Protein AF-A0A3B0XPI4-F1 (afdb_monomer_lite)

Organism: NCBI:txid652676

Radius of gyration: 18.06 Å; chains: 1; bounding box: 47×41×48 Å

Structure (mmCIF, N/CA/C/O backbone):
data_AF-A0A3B0XPI4-F1
#
_entry.id   AF-A0A3B0XPI4-F1
#
loop_
_atom_site.group_PDB
_atom_site.id
_atom_site.type_symbol
_atom_site.label_atom_id
_atom_site.label_alt_id
_atom_site.label_comp_id
_atom_site.label_asym_id
_atom_site.label_entity_id
_atom_site.label_seq_id
_atom_site.pdbx_PDB_ins_code
_atom_site.Cartn_x
_atom_site.Cartn_y
_atom_site.Cartn_z
_atom_site.occupancy
_atom_site.B_iso_or_equiv
_atom_site.auth_seq_id
_atom_site.auth_comp_id
_atom_site.auth_asym_id
_atom_site.auth_atom_id
_atom_site.pdbx_PDB_model_num
ATOM 1 N N . MET A 1 1 ? -21.782 -1.999 8.194 1.00 86.81 1 MET A N 1
ATOM 2 C CA . MET A 1 1 ? -20.812 -2.638 7.278 1.00 86.81 1 MET A CA 1
ATOM 3 C C . MET A 1 1 ? -19.469 -1.981 7.516 1.00 86.81 1 MET A C 1
ATOM 5 O O . MET A 1 1 ? -19.409 -0.758 7.487 1.00 86.81 1 MET A O 1
ATOM 9 N N . LYS A 1 2 ? -18.431 -2.761 7.818 1.00 95.88 2 LYS A N 1
ATOM 10 C CA . LYS A 1 2 ? -17.104 -2.234 8.158 1.00 95.88 2 LYS A CA 1
ATOM 11 C C . LYS A 1 2 ? -16.174 -2.251 6.952 1.00 95.88 2 LYS A C 1
ATOM 13 O O . LYS A 1 2 ? -16.349 -3.039 6.025 1.00 95.88 2 LYS A O 1
ATOM 18 N N . ASN A 1 3 ? -15.169 -1.389 6.976 1.00 98.19 3 ASN A N 1
ATOM 19 C CA . ASN A 1 3 ? -14.225 -1.179 5.894 1.00 98.19 3 ASN A CA 1
ATOM 20 C C . ASN A 1 3 ? -12.798 -1.368 6.411 1.00 98.19 3 ASN A C 1
ATOM 22 O O . ASN A 1 3 ? -12.329 -0.613 7.260 1.00 98.19 3 ASN A O 1
ATOM 26 N N . PHE A 1 4 ? -12.092 -2.347 5.855 1.00 98.31 4 PHE A N 1
ATOM 27 C CA . PHE A 1 4 ? -10.651 -2.487 6.003 1.00 98.31 4 PHE A CA 1
ATOM 28 C C . PHE A 1 4 ? -9.980 -1.969 4.730 1.00 98.31 4 PHE A C 1
ATOM 30 O O . PHE A 1 4 ? -10.112 -2.560 3.658 1.00 98.31 4 PHE A O 1
ATOM 37 N N . VAL A 1 5 ? -9.266 -0.849 4.836 1.00 98.62 5 VAL A N 1
ATOM 38 C CA . VAL A 1 5 ? -8.629 -0.199 3.686 1.00 98.62 5 VAL A CA 1
ATOM 39 C C . VAL A 1 5 ? -7.137 -0.510 3.652 1.00 98.62 5 VAL A C 1
ATOM 41 O O . VAL A 1 5 ? -6.440 -0.339 4.645 1.00 98.62 5 VAL A O 1
ATOM 44 N N . ILE A 1 6 ? -6.628 -0.938 2.499 1.00 98.56 6 ILE A N 1
ATOM 45 C CA . ILE A 1 6 ? -5.206 -1.195 2.269 1.00 98.56 6 ILE A CA 1
ATOM 46 C C . ILE A 1 6 ? -4.715 -0.237 1.186 1.00 98.56 6 ILE A C 1
ATOM 48 O O . ILE A 1 6 ? -5.100 -0.362 0.023 1.00 98.56 6 ILE A O 1
ATOM 52 N N . LEU A 1 7 ? -3.866 0.716 1.567 1.00 98.50 7 LEU A N 1
ATOM 53 C CA . LEU A 1 7 ? -3.136 1.571 0.639 1.00 98.50 7 LEU A CA 1
ATOM 54 C C . LEU A 1 7 ? -1.922 0.813 0.102 1.00 98.50 7 LEU A C 1
ATOM 56 O O . LEU A 1 7 ? -1.090 0.322 0.864 1.00 98.50 7 LEU A O 1
ATOM 60 N N . ILE A 1 8 ? -1.815 0.729 -1.218 1.00 97.38 8 ILE A N 1
ATOM 61 C CA . ILE A 1 8 ? -0.770 -0.030 -1.897 1.00 97.38 8 ILE A CA 1
ATOM 62 C C . ILE A 1 8 ? 0.067 0.951 -2.709 1.00 97.38 8 ILE A C 1
ATOM 64 O O . ILE A 1 8 ? -0.411 1.533 -3.689 1.00 97.38 8 ILE A O 1
ATOM 68 N N . GLY A 1 9 ? 1.315 1.135 -2.279 1.00 94.38 9 GLY A N 1
ATOM 69 C CA . GLY A 1 9 ? 2.323 1.875 -3.026 1.00 94.38 9 GLY A CA 1
ATOM 70 C C . GLY A 1 9 ? 2.764 1.117 -4.276 1.00 94.38 9 GLY A C 1
ATOM 71 O O . GLY A 1 9 ? 2.273 0.031 -4.596 1.00 94.38 9 GLY A O 1
ATOM 72 N N . GLY A 1 10 ? 3.697 1.695 -5.017 1.00 87.44 10 GLY A N 1
ATOM 73 C CA . GLY A 1 10 ? 4.196 1.119 -6.252 1.00 87.44 10 GLY A CA 1
ATOM 74 C C . GLY A 1 10 ? 5.626 0.619 -6.198 1.00 87.44 10 GLY A C 1
ATOM 75 O O . GLY A 1 10 ? 6.377 0.952 -5.282 1.00 87.44 10 GLY A O 1
ATOM 76 N N . PRO A 1 11 ? 6.014 -0.172 -7.209 1.00 82.38 11 PRO A N 1
ATOM 77 C CA . PRO A 1 11 ? 7.387 -0.616 -7.355 1.00 82.38 11 PRO A CA 1
ATOM 78 C C . PRO A 1 11 ? 8.321 0.558 -7.660 1.00 82.38 11 PRO A C 1
ATOM 80 O O . PRO A 1 11 ? 7.911 1.570 -8.237 1.00 82.38 11 PRO A O 1
ATOM 83 N N . GLY A 1 12 ? 9.600 0.379 -7.334 1.00 70.50 12 GLY A N 1
ATOM 84 C CA . GLY A 1 12 ? 10.662 1.228 -7.851 1.00 70.50 12 GLY A CA 1
ATOM 85 C C . GLY A 1 12 ? 10.824 1.121 -9.365 1.00 70.50 12 GLY A C 1
ATOM 86 O O . GLY A 1 12 ? 10.322 0.205 -10.029 1.00 70.50 12 GLY A O 1
ATOM 87 N N . LEU A 1 13 ? 11.549 2.087 -9.925 1.00 65.56 13 LEU A N 1
ATOM 88 C CA . LEU A 1 13 ? 12.060 1.973 -11.289 1.00 65.56 13 LEU A CA 1
ATOM 89 C C . LEU A 1 13 ? 13.075 0.831 -11.344 1.00 65.56 13 LEU A C 1
ATOM 91 O O . LEU A 1 13 ? 13.813 0.642 -10.383 1.00 65.56 13 LEU A O 1
ATOM 95 N N . PHE A 1 14 ? 13.148 0.117 -12.469 1.00 63.47 14 PHE A N 1
ATOM 96 C CA . PHE A 1 14 ? 14.181 -0.896 -12.694 1.00 63.47 14 PHE A CA 1
ATOM 97 C C . PHE A 1 14 ? 15.553 -0.209 -12.797 1.00 63.47 14 PHE A C 1
ATOM 99 O O . PHE A 1 14 ? 16.027 0.129 -13.878 1.00 63.47 14 PHE A O 1
ATOM 106 N N . LYS A 1 15 ? 16.169 0.073 -11.651 1.00 60.91 15 LYS A N 1
ATOM 107 C CA . LYS A 1 15 ? 17.543 0.553 -11.530 1.00 60.91 15 LYS A CA 1
ATOM 108 C C . LYS A 1 15 ? 18.344 -0.492 -10.763 1.00 60.91 15 LYS A C 1
ATOM 110 O O . LYS A 1 15 ? 17.818 -1.187 -9.909 1.00 60.91 15 LYS A O 1
ATOM 115 N N . GLY A 1 16 ? 19.627 -0.622 -11.085 1.00 55.09 16 GLY A N 1
ATOM 116 C CA . GLY A 1 16 ? 20.503 -1.633 -10.485 1.00 55.09 16 GLY A CA 1
ATOM 117 C C . GLY A 1 16 ? 20.955 -1.343 -9.049 1.00 55.09 16 GLY A C 1
ATOM 118 O O . GLY A 1 16 ? 21.845 -2.045 -8.583 1.00 55.09 16 GLY A O 1
ATOM 119 N N . CYS A 1 17 ? 20.401 -0.322 -8.383 1.00 62.38 17 CYS A N 1
ATOM 120 C CA . CYS A 1 17 ? 20.826 0.104 -7.048 1.00 62.38 17 CYS A CA 1
ATOM 121 C C . CYS A 1 17 ? 20.367 -0.891 -5.964 1.00 62.38 17 CYS A C 1
ATOM 123 O O . CYS A 1 17 ? 21.159 -1.220 -5.086 1.00 62.38 17 CYS A O 1
ATOM 125 N N . ASP A 1 18 ? 19.148 -1.441 -6.069 1.00 58.16 18 ASP A N 1
ATOM 126 C CA . ASP A 1 18 ? 18.675 -2.559 -5.245 1.00 58.16 18 ASP A CA 1
ATOM 127 C C . ASP A 1 18 ? 18.008 -3.622 -6.129 1.00 58.16 18 ASP A C 1
ATOM 129 O O . ASP A 1 18 ? 16.806 -3.602 -6.396 1.00 58.16 18 ASP A O 1
ATOM 133 N N . LYS A 1 19 ? 18.793 -4.598 -6.603 1.00 63.28 19 LYS A N 1
ATOM 134 C CA . LYS A 1 19 ? 18.289 -5.618 -7.536 1.00 63.28 19 LYS A CA 1
ATOM 135 C C . LYS A 1 19 ? 17.107 -6.421 -6.973 1.00 63.28 19 LYS A C 1
ATOM 137 O O . LYS A 1 19 ? 16.246 -6.828 -7.746 1.00 63.28 19 LYS A O 1
ATOM 142 N N . ALA A 1 20 ? 17.035 -6.656 -5.663 1.00 60.94 20 ALA A N 1
ATOM 143 C CA . ALA A 1 20 ? 15.971 -7.473 -5.080 1.00 60.94 20 ALA A CA 1
ATOM 144 C C . ALA A 1 20 ? 14.642 -6.702 -4.986 1.00 60.94 20 ALA A C 1
ATOM 146 O O . ALA A 1 20 ? 13.578 -7.257 -5.288 1.00 60.94 20 ALA A O 1
ATOM 147 N N . HIS A 1 21 ? 14.695 -5.419 -4.618 1.00 59.34 21 HIS A N 1
ATOM 148 C CA . HIS A 1 21 ? 13.498 -4.588 -4.476 1.00 59.34 21 HIS A CA 1
ATOM 149 C C . HIS A 1 21 ? 13.060 -3.934 -5.795 1.00 59.34 21 HIS A C 1
ATOM 151 O O . HIS A 1 21 ? 11.859 -3.855 -6.065 1.00 59.34 21 HIS A O 1
ATOM 157 N N . ASP A 1 22 ? 14.005 -3.546 -6.652 1.00 61.50 22 ASP A N 1
ATOM 158 C CA . ASP A 1 22 ? 13.735 -2.767 -7.864 1.00 61.50 22 ASP A CA 1
ATOM 159 C C . ASP A 1 22 ? 13.392 -3.626 -9.078 1.00 61.50 22 ASP A C 1
ATOM 161 O O . ASP A 1 22 ? 12.710 -3.170 -9.999 1.00 61.50 22 ASP A O 1
ATOM 165 N N . GLN A 1 23 ? 13.815 -4.891 -9.118 1.00 66.31 23 GLN A N 1
ATOM 166 C CA . GLN A 1 23 ? 13.579 -5.749 -10.286 1.00 66.31 23 GLN A CA 1
ATOM 167 C C . GLN A 1 23 ? 12.216 -6.445 -10.280 1.00 66.31 23 GLN A C 1
ATOM 169 O O . GLN A 1 23 ? 11.820 -7.024 -11.289 1.00 66.31 23 GLN A O 1
ATOM 174 N N . SER A 1 24 ? 11.447 -6.321 -9.199 1.00 73.62 24 SER A N 1
ATOM 175 C CA . SER A 1 24 ? 10.131 -6.943 -9.064 1.00 73.62 24 SER A CA 1
ATOM 176 C C . SER A 1 24 ? 9.033 -5.889 -8.976 1.00 73.62 24 SER A C 1
ATOM 178 O O . SER A 1 24 ? 8.986 -5.082 -8.052 1.00 73.62 24 SER A O 1
ATOM 180 N N . TRP A 1 25 ? 8.083 -5.935 -9.912 1.00 81.06 25 TRP A N 1
ATOM 181 C CA . TRP A 1 25 ? 6.886 -5.091 -9.847 1.00 81.06 25 TRP A CA 1
ATOM 182 C C . TRP A 1 25 ? 5.886 -5.571 -8.778 1.00 81.06 25 TRP A C 1
ATOM 184 O O . TRP A 1 25 ? 4.922 -4.875 -8.467 1.00 81.06 25 TRP A O 1
ATOM 194 N N . THR A 1 26 ? 6.092 -6.774 -8.226 1.00 81.06 26 THR A N 1
ATOM 195 C CA . THR A 1 26 ? 5.100 -7.470 -7.400 1.00 81.06 26 THR A CA 1
ATOM 196 C C . THR A 1 26 ? 5.264 -7.306 -5.892 1.00 81.06 26 THR A C 1
ATOM 198 O O . THR A 1 26 ? 4.387 -7.750 -5.152 1.00 81.06 26 THR A O 1
ATOM 201 N N . ASN A 1 27 ? 6.355 -6.698 -5.420 1.00 76.38 27 ASN A N 1
ATOM 202 C CA . ASN A 1 27 ? 6.770 -6.759 -4.010 1.00 76.38 27 ASN A CA 1
ATOM 203 C C . ASN A 1 27 ? 5.701 -6.276 -3.017 1.00 76.38 27 ASN A C 1
ATOM 205 O O . ASN A 1 27 ? 5.584 -6.843 -1.937 1.00 76.38 27 ASN A O 1
ATOM 209 N N . TYR A 1 28 ? 4.868 -5.313 -3.412 1.00 83.94 28 TYR A N 1
ATOM 210 C CA . TYR A 1 28 ? 3.831 -4.737 -2.544 1.00 83.94 28 TYR A CA 1
ATOM 211 C C . TYR A 1 28 ? 2.434 -5.307 -2.771 1.00 83.94 28 TYR A C 1
ATOM 213 O O . TYR A 1 28 ? 1.540 -5.096 -1.960 1.00 83.94 28 TYR A O 1
ATOM 221 N N . ILE A 1 29 ? 2.232 -6.071 -3.849 1.00 88.50 29 ILE A N 1
ATOM 222 C CA . ILE A 1 29 ? 0.929 -6.672 -4.153 1.00 88.50 29 ILE A CA 1
ATOM 223 C C . ILE A 1 29 ? 0.884 -8.170 -3.868 1.00 88.50 29 ILE A C 1
ATOM 225 O O . ILE A 1 29 ? -0.146 -8.675 -3.435 1.00 88.50 29 ILE A O 1
ATOM 229 N N . VAL A 1 30 ? 1.980 -8.902 -4.078 1.00 88.62 30 VAL A N 1
ATOM 230 C CA . VAL A 1 30 ? 2.017 -10.353 -3.846 1.00 88.62 30 VAL A CA 1
ATOM 231 C C . VAL A 1 30 ? 1.791 -10.726 -2.381 1.00 88.62 30 VAL A C 1
ATOM 233 O O . VAL A 1 30 ? 0.981 -11.628 -2.162 1.00 88.62 30 VAL A O 1
ATOM 236 N N . PRO A 1 31 ? 2.393 -10.053 -1.377 1.00 89.56 31 PRO A N 1
ATOM 237 C CA . PRO A 1 31 ? 2.056 -10.314 0.020 1.00 89.56 31 PRO A CA 1
ATOM 238 C C . PRO A 1 31 ? 0.555 -10.205 0.284 1.00 89.56 31 PRO A C 1
ATOM 240 O O . PRO A 1 31 ? -0.052 -11.110 0.851 1.00 89.56 31 PRO A O 1
ATOM 243 N N . LEU A 1 32 ? -0.060 -9.132 -0.219 1.00 93.19 32 LEU A N 1
ATOM 244 C CA . LEU A 1 32 ? -1.482 -8.862 -0.058 1.00 93.19 32 LEU A CA 1
ATOM 245 C C . LEU A 1 32 ? -2.333 -9.899 -0.795 1.00 93.19 32 LEU A C 1
ATOM 247 O O . LEU A 1 32 ? -3.279 -10.431 -0.227 1.00 93.19 32 LEU A O 1
ATOM 251 N N . GLN A 1 33 ? -1.970 -10.263 -2.022 1.00 92.06 33 GLN A N 1
ATOM 252 C CA . GLN A 1 33 ? -2.636 -11.328 -2.765 1.00 92.06 33 GLN A CA 1
ATOM 253 C C . GLN A 1 33 ? -2.583 -12.666 -2.016 1.00 92.06 33 GLN A C 1
ATOM 255 O O . GLN A 1 33 ? -3.577 -13.391 -1.979 1.00 92.06 33 GLN A O 1
ATOM 260 N N . LEU A 1 34 ? -1.422 -13.032 -1.472 1.00 90.81 34 LEU A N 1
ATOM 261 C CA . LEU A 1 34 ? -1.247 -14.275 -0.725 1.00 90.81 34 LEU A CA 1
ATOM 262 C C . LEU A 1 34 ? -2.043 -14.247 0.581 1.00 90.81 34 LEU A C 1
ATOM 264 O O . LEU A 1 34 ? -2.669 -15.249 0.922 1.00 90.81 34 LEU A O 1
ATOM 268 N N . ALA A 1 35 ? -2.069 -13.102 1.265 1.00 91.44 35 ALA A N 1
ATOM 269 C CA . ALA A 1 35 ? -2.885 -12.904 2.452 1.00 91.44 35 ALA A CA 1
ATOM 270 C C . ALA A 1 35 ? -4.382 -13.035 2.141 1.00 91.44 35 ALA A C 1
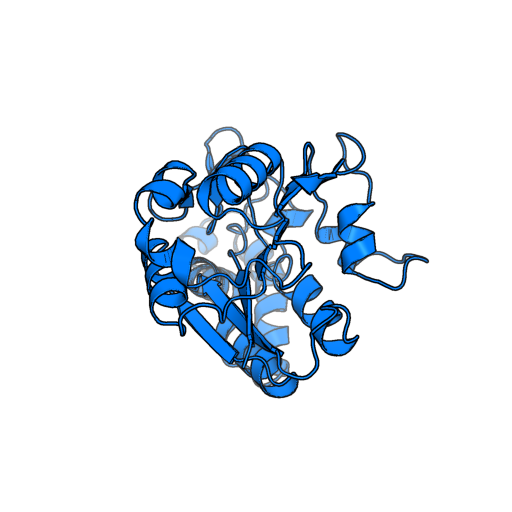ATOM 272 O O . ALA A 1 35 ? -5.074 -13.767 2.841 1.00 91.44 35 ALA A O 1
ATOM 273 N N . ALA A 1 36 ? -4.864 -12.438 1.048 1.00 91.12 36 ALA A N 1
ATOM 274 C CA . ALA A 1 36 ? -6.249 -12.573 0.600 1.00 91.12 36 ALA A CA 1
ATOM 275 C C . ALA A 1 36 ? -6.631 -14.039 0.337 1.00 91.12 36 ALA A C 1
ATOM 277 O O . ALA A 1 36 ? -7.587 -14.548 0.915 1.00 91.12 36 ALA A O 1
ATOM 278 N N . LYS A 1 37 ? -5.829 -14.749 -0.468 1.00 88.12 37 LYS A N 1
ATOM 279 C CA . LYS A 1 37 ? -6.081 -16.151 -0.844 1.00 88.12 37 LYS A CA 1
ATOM 280 C C . LYS A 1 37 ? -6.114 -17.115 0.338 1.00 88.12 37 LYS A C 1
ATOM 282 O O . LYS A 1 37 ? -6.777 -18.143 0.267 1.00 88.12 37 LYS A O 1
ATOM 287 N N . LYS A 1 38 ? -5.343 -16.817 1.383 1.00 87.62 38 LYS A N 1
ATOM 288 C CA . LYS A 1 38 ? -5.246 -17.631 2.598 1.00 87.62 38 LYS A CA 1
ATOM 289 C C . LYS A 1 38 ? -6.119 -17.097 3.742 1.00 87.62 38 LYS A C 1
ATOM 291 O O . LYS A 1 38 ? -5.993 -17.583 4.859 1.00 87.62 38 LYS A O 1
ATOM 296 N N . ASN A 1 39 ? -6.960 -16.091 3.484 1.00 84.94 39 ASN A N 1
ATOM 297 C CA . ASN A 1 39 ? -7.786 -15.412 4.485 1.00 84.94 39 ASN A CA 1
ATOM 298 C C . ASN A 1 39 ? -6.990 -14.878 5.702 1.00 84.94 39 ASN A C 1
ATOM 300 O O . ASN A 1 39 ? -7.475 -14.854 6.828 1.00 84.94 39 ASN A O 1
ATOM 304 N N . LEU A 1 40 ? -5.752 -14.425 5.478 1.00 89.19 40 LEU A N 1
ATOM 305 C CA . LEU A 1 40 ? -4.830 -13.936 6.518 1.00 89.19 40 LEU A CA 1
ATOM 306 C C . LEU A 1 40 ? -5.020 -12.451 6.852 1.00 89.19 40 LEU A C 1
ATOM 308 O O . LEU A 1 40 ? -4.253 -11.884 7.623 1.00 89.19 40 LEU A O 1
ATOM 312 N N . TYR A 1 41 ? -6.026 -11.805 6.265 1.00 90.06 41 TYR A N 1
ATOM 313 C CA . TYR A 1 41 ? -6.413 -10.445 6.633 1.00 90.06 41 TYR A CA 1
ATOM 314 C C . TYR A 1 41 ? -7.110 -10.355 7.985 1.00 90.06 41 TYR A C 1
ATOM 316 O O . TYR A 1 41 ? -7.310 -9.236 8.461 1.00 90.06 41 TYR A O 1
ATOM 324 N N . ASP A 1 42 ? -7.488 -11.500 8.571 1.00 87.44 42 ASP A N 1
ATOM 325 C CA . ASP A 1 42 ? -8.234 -11.571 9.829 1.00 87.44 42 ASP A CA 1
ATOM 326 C C . ASP A 1 42 ? -9.452 -10.626 9.792 1.00 87.44 42 ASP A C 1
ATOM 328 O O . ASP A 1 42 ? -9.653 -9.751 10.645 1.00 87.44 42 ASP A O 1
ATOM 332 N N . LYS A 1 43 ? -10.214 -10.729 8.691 1.00 87.19 43 LYS A N 1
ATOM 333 C CA . LYS A 1 43 ? -11.367 -9.866 8.438 1.00 87.19 43 LYS A CA 1
ATOM 334 C C . LYS A 1 43 ? -12.535 -10.233 9.347 1.00 87.19 43 LYS A C 1
ATOM 336 O O . LYS A 1 43 ? -12.788 -11.412 9.586 1.00 87.19 43 LYS A O 1
ATOM 341 N N . GLN A 1 44 ? -13.268 -9.230 9.824 1.00 86.94 44 GLN A N 1
ATOM 342 C CA . GLN A 1 44 ? -14.544 -9.471 10.509 1.00 86.94 44 GLN A CA 1
ATOM 343 C C . GLN A 1 44 ? -15.612 -9.926 9.497 1.00 86.94 44 GLN A C 1
ATOM 345 O O . GLN A 1 44 ? -15.504 -9.649 8.302 1.00 86.94 44 GLN A O 1
ATOM 350 N N . THR A 1 45 ? -16.651 -10.625 9.961 1.00 86.44 45 THR A N 1
ATOM 351 C CA . THR A 1 45 ? -17.701 -11.183 9.087 1.00 86.44 45 THR A CA 1
ATOM 352 C C . THR A 1 45 ? -18.424 -10.110 8.263 1.00 86.44 45 THR A C 1
ATOM 354 O O . THR A 1 45 ? -18.791 -10.362 7.120 1.00 86.44 45 THR A O 1
ATOM 357 N N . ASP A 1 46 ? -18.591 -8.902 8.811 1.00 90.75 46 ASP A N 1
ATOM 358 C CA . ASP A 1 46 ? -19.256 -7.758 8.175 1.00 90.75 46 ASP A CA 1
ATOM 359 C C . ASP A 1 46 ? -18.282 -6.744 7.542 1.00 90.75 46 ASP A C 1
ATOM 361 O O . ASP A 1 46 ? -18.658 -5.599 7.263 1.00 90.75 46 ASP A O 1
ATOM 365 N N . GLU A 1 47 ? -17.024 -7.146 7.337 1.00 94.81 47 GLU A N 1
ATOM 366 C CA . GLU A 1 47 ? -15.946 -6.282 6.866 1.00 94.81 47 GLU A CA 1
ATOM 367 C C . GLU A 1 47 ? -15.607 -6.506 5.391 1.00 94.81 47 GLU A C 1
ATOM 369 O O . GLU A 1 47 ? -15.329 -7.619 4.937 1.00 94.81 47 GLU A O 1
ATOM 374 N N . ILE A 1 48 ? -15.562 -5.403 4.649 1.00 96.44 48 ILE A N 1
ATOM 375 C CA . ILE A 1 48 ? -15.129 -5.367 3.258 1.00 96.44 48 ILE A CA 1
ATOM 376 C C . ILE A 1 48 ? -13.689 -4.880 3.186 1.00 96.44 48 ILE A C 1
ATOM 378 O O . ILE A 1 48 ? -13.342 -3.842 3.753 1.00 96.44 48 ILE A O 1
ATOM 382 N N . VAL A 1 49 ? -12.865 -5.612 2.437 1.00 97.88 49 VAL A N 1
ATOM 383 C CA . VAL A 1 49 ? -11.482 -5.225 2.155 1.00 97.88 49 VAL A CA 1
ATOM 384 C C . VAL A 1 49 ? -11.431 -4.360 0.902 1.00 97.88 49 VAL A C 1
ATOM 386 O O . VAL A 1 49 ? -12.014 -4.698 -0.133 1.00 97.88 49 VAL A O 1
ATOM 389 N N . HIS A 1 50 ? -10.694 -3.257 0.987 1.00 98.50 50 HIS A N 1
ATOM 390 C CA . HIS A 1 50 ? -10.473 -2.321 -0.107 1.00 98.50 50 HIS A CA 1
ATOM 391 C C . HIS A 1 50 ? -8.990 -2.262 -0.445 1.00 98.50 50 HIS A C 1
ATOM 393 O O . HIS A 1 50 ? -8.165 -2.002 0.426 1.00 98.50 50 HIS A O 1
ATOM 399 N N . TRP A 1 51 ? -8.645 -2.453 -1.712 1.00 98.50 51 TRP A N 1
ATOM 400 C CA . TRP A 1 51 ? -7.316 -2.154 -2.236 1.00 98.50 51 TRP A CA 1
ATOM 401 C C . TRP A 1 51 ? -7.338 -0.786 -2.903 1.00 98.50 51 TRP A C 1
ATOM 403 O O . TRP A 1 51 ? -7.929 -0.622 -3.972 1.00 98.50 51 TRP A O 1
ATOM 413 N N . VAL A 1 52 ? -6.673 0.182 -2.276 1.00 98.62 52 VAL A N 1
ATOM 414 C CA . VAL A 1 52 ? -6.449 1.519 -2.825 1.00 98.62 52 VAL A CA 1
ATOM 415 C C . VAL A 1 52 ? -5.052 1.546 -3.435 1.00 98.62 52 VAL A C 1
ATOM 417 O O . VAL A 1 52 ? -4.056 1.649 -2.725 1.00 98.62 52 VAL A O 1
ATOM 420 N N . LEU A 1 53 ? -4.967 1.391 -4.755 1.00 98.19 53 LEU A N 1
ATOM 421 C CA . LEU A 1 53 ? -3.704 1.271 -5.483 1.00 98.19 53 LEU A CA 1
ATOM 422 C C . LEU A 1 53 ? -3.242 2.629 -6.011 1.00 98.19 53 LEU A C 1
ATOM 424 O O . LEU A 1 53 ? -3.954 3.257 -6.797 1.00 98.19 53 LEU A O 1
ATOM 428 N N . TYR A 1 54 ? -2.015 3.029 -5.678 1.00 97.50 54 TYR A N 1
ATOM 429 C CA . TYR A 1 54 ? -1.355 4.147 -6.345 1.00 97.50 54 TYR A CA 1
ATOM 430 C C . TYR A 1 54 ? -0.836 3.714 -7.725 1.00 97.50 54 TYR A C 1
ATOM 432 O O . TYR A 1 54 ? 0.213 3.090 -7.864 1.00 97.50 54 TYR A O 1
ATOM 440 N N . GLU A 1 55 ? -1.614 4.007 -8.768 1.00 96.44 55 GLU A N 1
ATOM 441 C CA . GLU A 1 55 ? -1.421 3.485 -10.126 1.00 96.44 55 GLU A CA 1
ATOM 442 C C . GLU A 1 55 ? -0.192 4.008 -10.907 1.00 96.44 55 GLU A C 1
ATOM 444 O O . GLU A 1 55 ? 0.344 3.231 -11.708 1.00 96.44 55 GLU A O 1
ATOM 449 N N . PRO A 1 56 ? 0.267 5.273 -10.765 1.00 94.75 56 PRO A N 1
ATOM 450 C CA . PRO A 1 56 ? 1.325 5.837 -11.612 1.00 94.75 56 PRO A CA 1
ATOM 451 C C . PRO A 1 56 ? 2.607 4.990 -11.746 1.00 94.75 56 PRO A C 1
ATOM 453 O O . PRO A 1 56 ? 3.014 4.730 -12.884 1.00 94.75 56 PRO A O 1
ATOM 456 N N . PRO A 1 57 ? 3.231 4.492 -10.661 1.00 92.00 57 PRO A N 1
ATOM 457 C CA . PRO A 1 57 ? 4.426 3.650 -10.757 1.00 92.00 57 PRO A CA 1
ATOM 458 C C . PRO A 1 57 ? 4.173 2.327 -11.487 1.00 92.00 57 PRO A C 1
ATOM 460 O O . PRO A 1 57 ? 5.030 1.890 -12.248 1.00 92.00 57 PRO A O 1
ATOM 463 N N . TYR A 1 58 ? 2.989 1.718 -11.357 1.00 92.75 58 TYR A N 1
ATOM 464 C CA . TYR A 1 58 ? 2.649 0.500 -12.105 1.00 92.75 58 TYR A CA 1
ATOM 465 C C . TYR A 1 58 ? 2.481 0.766 -13.603 1.00 92.75 58 TYR A C 1
ATOM 467 O O . TYR A 1 58 ? 2.903 -0.054 -14.418 1.00 92.75 58 TYR A O 1
ATOM 475 N N . LYS A 1 59 ? 1.894 1.912 -13.981 1.00 92.69 59 LYS A N 1
ATOM 476 C CA . LYS A 1 59 ? 1.783 2.333 -15.391 1.00 92.69 59 LYS A CA 1
ATOM 477 C C . LYS A 1 59 ? 3.162 2.555 -15.997 1.00 92.69 59 LYS A C 1
ATOM 479 O O . LYS A 1 59 ? 3.446 2.042 -17.074 1.00 92.69 59 LYS A O 1
ATOM 484 N N . LYS A 1 60 ? 4.021 3.287 -15.285 1.00 89.25 60 LYS A N 1
ATOM 485 C CA . LYS A 1 60 ? 5.387 3.560 -15.732 1.00 89.25 60 LYS A CA 1
ATOM 486 C C . LYS A 1 60 ? 6.196 2.273 -15.862 1.00 89.25 60 LYS A C 1
ATOM 488 O O . LYS A 1 60 ? 6.767 2.022 -16.915 1.00 89.25 60 LYS A O 1
ATOM 493 N N . ARG A 1 61 ? 6.150 1.415 -14.840 1.00 87.31 61 ARG A N 1
ATOM 494 C CA . ARG A 1 61 ? 6.857 0.134 -14.844 1.00 87.31 61 ARG A CA 1
ATOM 495 C C . ARG A 1 61 ? 6.387 -0.796 -15.962 1.00 87.31 61 ARG A C 1
ATOM 497 O O . ARG A 1 61 ? 7.205 -1.469 -16.570 1.00 87.31 61 ARG A O 1
ATOM 504 N N . TRP A 1 62 ? 5.089 -0.807 -16.272 1.00 90.69 62 TRP A N 1
ATOM 505 C CA . TRP A 1 62 ? 4.566 -1.557 -17.416 1.00 90.69 62 TRP A CA 1
ATOM 506 C C . TRP A 1 62 ? 5.186 -1.100 -18.740 1.00 90.69 62 TRP A C 1
ATOM 508 O O . TRP A 1 62 ? 5.581 -1.938 -19.542 1.00 90.69 62 TRP A O 1
ATOM 518 N N . ILE A 1 63 ? 5.295 0.214 -18.959 1.00 88.25 63 ILE A N 1
ATOM 519 C CA . ILE A 1 63 ? 5.927 0.766 -20.164 1.00 88.25 63 ILE A CA 1
ATOM 520 C C . ILE A 1 63 ? 7.405 0.365 -20.213 1.00 88.25 63 ILE A C 1
ATOM 522 O O . ILE A 1 63 ? 7.837 -0.165 -21.232 1.00 88.25 63 ILE A O 1
ATOM 526 N N . ASP A 1 64 ? 8.137 0.548 -19.111 1.00 83.12 64 ASP A N 1
ATOM 527 C CA . ASP A 1 64 ? 9.566 0.215 -19.015 1.00 83.12 64 ASP A CA 1
ATOM 528 C C . ASP A 1 64 ? 9.837 -1.283 -19.259 1.00 83.12 64 ASP A C 1
ATOM 530 O O . ASP A 1 64 ? 10.871 -1.650 -19.818 1.00 83.12 64 ASP A O 1
ATOM 534 N N . ASP A 1 65 ? 8.925 -2.162 -18.836 1.00 86.50 65 ASP A N 1
ATOM 535 C CA . ASP A 1 65 ? 9.075 -3.607 -19.010 1.00 86.50 65 ASP A CA 1
ATOM 536 C C . ASP A 1 65 ? 8.599 -4.083 -20.396 1.00 86.50 65 ASP A C 1
ATOM 538 O O . ASP A 1 65 ? 9.111 -5.073 -20.912 1.00 86.50 65 ASP A O 1
ATOM 542 N N . HIS A 1 66 ? 7.636 -3.398 -21.022 1.00 84.50 66 HIS A N 1
ATOM 543 C CA . HIS A 1 66 ? 7.024 -3.833 -22.282 1.00 84.50 66 HIS A CA 1
ATOM 544 C C . HIS A 1 66 ? 7.650 -3.199 -23.534 1.00 84.50 66 HIS A C 1
ATOM 546 O O . HIS A 1 66 ? 7.640 -3.812 -24.601 1.00 84.50 66 HIS A O 1
ATOM 552 N N . VAL A 1 67 ? 8.204 -1.987 -23.425 1.00 84.62 67 VAL A N 1
ATOM 553 C CA . VAL A 1 67 ? 8.709 -1.208 -24.564 1.00 84.62 67 VAL A CA 1
ATOM 554 C C . VAL A 1 67 ? 10.172 -0.840 -24.352 1.00 84.62 67 VAL A C 1
ATOM 556 O O . VAL A 1 67 ? 10.505 -0.131 -23.410 1.00 84.62 67 VAL A O 1
ATOM 559 N N . ILE A 1 68 ? 11.046 -1.247 -25.278 1.00 83.75 68 ILE A N 1
ATOM 560 C CA . ILE A 1 68 ? 12.423 -0.742 -25.311 1.00 83.75 68 ILE A CA 1
ATOM 561 C C . ILE A 1 68 ? 12.453 0.697 -25.840 1.00 83.75 68 ILE A C 1
ATOM 563 O O . ILE A 1 68 ? 12.051 0.978 -26.977 1.00 83.75 68 ILE A O 1
ATOM 567 N N . THR A 1 69 ? 12.948 1.624 -25.026 1.00 79.56 69 THR A N 1
ATOM 568 C CA . THR A 1 69 ? 13.041 3.045 -25.377 1.00 79.56 69 THR A CA 1
ATOM 569 C C . THR A 1 69 ? 14.204 3.322 -26.333 1.00 79.56 69 THR A C 1
ATOM 571 O O . THR A 1 69 ? 15.175 2.571 -26.400 1.00 79.56 69 THR A O 1
ATOM 574 N N . LYS A 1 70 ? 14.150 4.442 -27.075 1.00 83.12 70 LYS A N 1
ATOM 575 C CA . LYS A 1 70 ? 15.265 4.869 -27.949 1.00 83.12 70 LYS A CA 1
ATOM 576 C C . LYS A 1 70 ? 16.581 5.023 -27.182 1.00 83.12 70 LYS A C 1
ATOM 578 O O . LYS A 1 70 ? 17.624 4.684 -27.724 1.00 83.12 70 LYS A O 1
ATOM 583 N N . LYS A 1 71 ? 16.510 5.514 -25.941 1.00 80.06 71 LYS A N 1
ATOM 584 C CA . LYS A 1 71 ? 17.672 5.688 -25.068 1.00 80.06 71 LYS A CA 1
ATOM 585 C C . LYS A 1 71 ? 18.302 4.341 -24.718 1.00 80.06 71 LYS A C 1
ATOM 587 O O . LYS A 1 71 ? 19.494 4.172 -24.909 1.00 80.06 71 LYS A O 1
ATOM 592 N N . GLU A 1 72 ? 17.499 3.368 -24.293 1.00 79.31 72 GLU A N 1
ATOM 593 C CA . GLU A 1 72 ? 18.007 2.031 -23.957 1.00 79.31 72 GLU A CA 1
ATOM 594 C C . GLU A 1 72 ? 18.647 1.344 -25.165 1.00 79.31 72 GLU A C 1
ATOM 596 O O . GLU A 1 72 ? 19.663 0.680 -25.022 1.00 79.31 72 GLU A O 1
ATOM 601 N N . ARG A 1 73 ? 18.136 1.558 -26.384 1.00 84.62 73 ARG A N 1
ATOM 602 C CA . ARG A 1 73 ? 18.777 1.021 -27.601 1.00 84.62 73 ARG A CA 1
ATOM 603 C C . ARG A 1 73 ? 20.189 1.561 -27.850 1.00 84.62 73 ARG A C 1
ATOM 605 O O . ARG A 1 73 ? 20.921 0.948 -28.618 1.00 84.62 73 ARG A O 1
ATOM 612 N N . GLN A 1 74 ? 20.531 2.714 -27.277 1.00 86.88 74 GLN A N 1
ATOM 613 C CA . GLN A 1 74 ? 21.844 3.353 -27.405 1.00 86.88 74 GLN A CA 1
ATOM 614 C C . GLN A 1 74 ? 22.798 2.959 -26.264 1.00 86.88 74 GLN A C 1
ATOM 616 O O . GLN A 1 74 ? 23.982 3.278 -26.328 1.00 86.88 74 GLN A O 1
ATOM 621 N N . GLU A 1 75 ? 22.306 2.281 -25.223 1.00 83.50 75 GLU A N 1
ATOM 622 C CA . GLU A 1 75 ? 23.116 1.806 -24.101 1.00 83.50 75 GLU A CA 1
ATOM 623 C C . GLU A 1 75 ? 23.741 0.441 -24.429 1.00 83.50 75 GLU A C 1
ATOM 625 O O . GLU A 1 75 ? 23.088 -0.417 -25.023 1.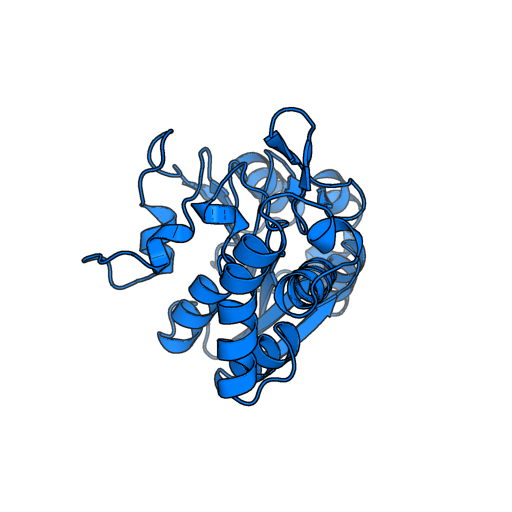00 83.50 75 GLU A O 1
ATOM 630 N N . VAL A 1 76 ? 24.992 0.223 -23.999 1.00 80.75 76 VAL A N 1
ATOM 631 C CA . VAL A 1 76 ? 25.787 -0.987 -24.307 1.00 80.75 76 VAL A CA 1
ATOM 632 C C . VAL A 1 76 ? 25.044 -2.286 -23.962 1.00 80.75 76 VAL A C 1
ATOM 634 O O . VAL A 1 76 ? 25.144 -3.257 -24.703 1.00 80.75 76 VAL A O 1
ATOM 637 N N . ASP A 1 77 ? 24.260 -2.289 -22.880 1.00 80.06 77 ASP A N 1
ATOM 638 C CA . ASP A 1 77 ? 23.535 -3.469 -22.384 1.00 80.06 77 ASP A CA 1
ATOM 639 C C . ASP A 1 77 ? 21.999 -3.309 -22.426 1.00 80.06 77 ASP A C 1
ATOM 641 O O . ASP A 1 77 ? 21.241 -4.095 -21.853 1.00 80.06 77 ASP A O 1
ATOM 645 N N . GLY A 1 78 ? 21.489 -2.269 -23.095 1.00 80.38 78 GLY A N 1
ATOM 646 C CA . GLY A 1 78 ? 20.078 -1.895 -22.966 1.00 80.38 78 GLY A CA 1
ATOM 647 C C . GLY A 1 78 ? 19.096 -2.922 -23.541 1.00 80.38 78 GLY A C 1
ATOM 648 O O . GLY A 1 78 ? 18.032 -3.148 -22.959 1.00 80.38 78 GLY A O 1
ATOM 649 N N . TYR A 1 79 ? 19.461 -3.619 -24.625 1.00 84.06 79 TYR A N 1
ATOM 650 C CA . TYR A 1 79 ? 18.652 -4.718 -25.175 1.00 84.06 79 TYR A CA 1
ATOM 651 C C . TYR A 1 79 ? 18.571 -5.916 -24.225 1.00 84.06 79 TYR A C 1
ATOM 653 O O . TYR A 1 79 ? 17.490 -6.481 -24.037 1.00 84.06 79 TYR A O 1
ATOM 661 N N . HIS A 1 80 ? 19.686 -6.289 -23.597 1.00 83.06 80 HIS A N 1
ATOM 662 C CA . HIS A 1 80 ? 19.720 -7.398 -22.652 1.00 83.06 80 HIS A CA 1
ATOM 663 C C . HIS A 1 80 ? 18.890 -7.076 -21.401 1.00 83.06 80 HIS A C 1
ATOM 665 O O . HIS A 1 80 ? 17.983 -7.836 -21.051 1.00 83.06 80 HIS A O 1
ATOM 671 N N . LEU A 1 81 ? 19.090 -5.900 -20.796 1.00 77.75 81 LEU A N 1
ATOM 672 C CA . LEU A 1 81 ? 18.309 -5.442 -19.641 1.00 77.75 81 LEU A CA 1
ATOM 673 C C . LEU A 1 81 ? 16.811 -5.323 -19.950 1.00 77.75 81 LEU A C 1
ATOM 675 O O . LEU A 1 81 ? 15.967 -5.607 -19.095 1.00 77.75 81 LEU A O 1
ATOM 679 N N . HIS A 1 82 ? 16.449 -4.905 -21.166 1.00 84.12 82 HIS A N 1
ATOM 680 C CA . HIS A 1 82 ? 15.057 -4.930 -21.609 1.00 84.12 82 HIS A CA 1
ATOM 681 C C . HIS A 1 82 ? 14.515 -6.362 -21.712 1.00 84.12 82 HIS A C 1
ATOM 683 O O . HIS A 1 82 ? 13.434 -6.629 -21.195 1.00 84.12 82 HIS A O 1
ATOM 689 N N . SER A 1 83 ? 15.266 -7.299 -22.300 1.00 85.38 83 SER A N 1
ATOM 690 C CA . SER A 1 83 ? 14.825 -8.695 -22.435 1.00 85.38 83 SER A CA 1
ATOM 691 C C . SER A 1 83 ? 14.498 -9.346 -21.084 1.00 85.38 83 SER A C 1
ATOM 693 O O . SER A 1 83 ? 13.474 -10.014 -20.962 1.00 85.38 83 SER A O 1
ATOM 695 N N . ILE A 1 84 ? 15.294 -9.065 -20.044 1.00 82.62 84 ILE A N 1
ATOM 696 C CA . ILE A 1 84 ? 15.063 -9.552 -18.675 1.00 82.62 84 ILE A CA 1
ATOM 697 C C . ILE A 1 84 ? 13.737 -9.017 -18.123 1.00 82.62 84 ILE A C 1
ATOM 699 O O . ILE A 1 84 ? 12.933 -9.775 -17.577 1.00 82.62 84 ILE A O 1
ATOM 703 N N . ARG A 1 85 ? 13.482 -7.714 -18.282 1.00 84.19 85 ARG A N 1
ATOM 704 C CA . ARG A 1 85 ? 12.240 -7.078 -17.819 1.00 84.19 85 ARG A CA 1
ATOM 705 C C . ARG A 1 85 ? 11.014 -7.549 -18.588 1.00 84.19 85 ARG A C 1
ATOM 707 O O . ARG A 1 85 ? 9.975 -7.807 -17.980 1.00 84.19 85 ARG A O 1
ATOM 714 N N . LYS A 1 86 ? 11.142 -7.716 -19.905 1.00 88.38 86 LYS A N 1
ATOM 715 C CA . LYS A 1 86 ? 10.051 -8.130 -20.789 1.00 88.38 86 LYS A CA 1
ATOM 716 C C . LYS A 1 86 ? 9.444 -9.467 -20.376 1.00 88.38 86 LYS A C 1
ATOM 718 O O . LYS A 1 86 ? 8.231 -9.632 -20.472 1.00 88.38 86 LYS A O 1
ATOM 723 N N . VAL A 1 87 ? 10.234 -10.374 -19.796 1.00 87.31 87 VAL A N 1
ATOM 724 C CA . VAL A 1 87 ? 9.730 -11.634 -19.219 1.00 87.31 87 VAL A CA 1
ATOM 725 C C . VAL A 1 87 ? 8.623 -11.392 -18.183 1.00 87.31 87 VAL A C 1
ATOM 727 O O . VAL A 1 87 ? 7.670 -12.171 -18.106 1.00 87.31 87 VAL A O 1
ATOM 730 N N . ALA A 1 88 ? 8.708 -10.328 -17.378 1.00 86.38 88 ALA A N 1
ATOM 731 C CA . ALA A 1 88 ? 7.667 -9.991 -16.410 1.00 86.38 88 ALA A CA 1
ATOM 732 C C . ALA A 1 88 ? 6.371 -9.534 -17.098 1.00 86.38 88 ALA A C 1
ATOM 734 O O . ALA A 1 88 ? 5.292 -9.989 -16.709 1.00 86.38 88 ALA A O 1
ATOM 735 N N . ALA A 1 89 ? 6.473 -8.705 -18.141 1.00 88.81 89 ALA A N 1
ATOM 736 C CA . ALA A 1 89 ? 5.328 -8.261 -18.932 1.00 88.81 89 ALA A CA 1
ATOM 737 C C . ALA A 1 89 ? 4.678 -9.428 -19.701 1.00 88.81 89 ALA A C 1
ATOM 739 O O . ALA A 1 89 ? 3.459 -9.600 -19.658 1.00 88.81 89 ALA A O 1
ATOM 740 N N . ASP A 1 90 ? 5.481 -10.297 -20.315 1.00 90.25 90 ASP A N 1
ATOM 741 C CA . ASP A 1 90 ? 5.007 -11.460 -21.074 1.00 90.25 90 ASP A CA 1
ATOM 742 C C . ASP A 1 90 ? 4.256 -12.455 -20.183 1.00 90.25 90 ASP A C 1
ATOM 744 O O . ASP A 1 90 ? 3.190 -12.946 -20.554 1.00 90.25 90 ASP A O 1
ATOM 748 N N . LYS A 1 91 ? 4.733 -12.685 -18.951 1.00 89.88 91 LYS A N 1
ATOM 749 C CA . LYS A 1 91 ? 4.017 -13.499 -17.952 1.00 89.88 91 LYS A CA 1
ATOM 750 C C . LYS A 1 91 ? 2.640 -12.936 -17.594 1.00 89.88 91 LYS A C 1
ATOM 752 O O . LYS A 1 91 ? 1.781 -13.689 -17.133 1.00 89.88 91 LYS A O 1
ATOM 757 N N . ILE A 1 92 ? 2.434 -11.629 -17.734 1.00 90.69 92 ILE A N 1
ATOM 758 C CA . ILE A 1 92 ? 1.153 -10.974 -17.453 1.00 90.69 92 ILE A CA 1
ATOM 759 C C . ILE A 1 92 ? 0.211 -11.083 -18.643 1.00 90.69 92 ILE A C 1
ATOM 761 O O . ILE A 1 92 ? -0.944 -11.467 -18.447 1.00 90.69 92 ILE A O 1
ATOM 765 N N . LEU A 1 93 ? 0.726 -10.874 -19.856 1.00 90.62 93 LEU A N 1
ATOM 766 C CA . LEU A 1 93 ? -0.015 -11.102 -21.098 1.00 90.62 93 LEU A CA 1
ATOM 767 C C . LEU A 1 93 ? -0.471 -12.562 -21.218 1.00 90.62 93 LEU A C 1
ATOM 769 O O . LEU A 1 93 ? -1.645 -12.817 -21.465 1.00 90.62 93 LEU A O 1
ATOM 773 N N . ALA A 1 94 ? 0.414 -13.522 -20.931 1.00 90.69 94 ALA A N 1
ATOM 774 C CA . ALA A 1 94 ? 0.100 -14.954 -20.950 1.00 90.69 94 ALA A CA 1
ATOM 775 C C . ALA A 1 94 ? -0.995 -15.353 -19.941 1.00 90.69 94 ALA A C 1
ATOM 777 O O . ALA A 1 94 ? -1.652 -16.376 -20.104 1.00 90.69 94 ALA A O 1
ATOM 778 N N . LYS A 1 95 ? -1.222 -14.541 -18.899 1.00 88.25 95 LYS A N 1
ATOM 779 C CA . LYS A 1 95 ? -2.314 -14.712 -17.924 1.00 88.25 95 LYS A CA 1
ATOM 780 C C . LYS A 1 95 ? -3.594 -13.961 -18.319 1.00 88.25 95 LYS A C 1
ATOM 782 O O . LYS A 1 95 ? -4.476 -13.801 -17.475 1.00 88.25 95 LYS A O 1
ATOM 787 N N . GLY A 1 96 ? -3.683 -13.473 -19.557 1.00 89.12 96 GLY A N 1
ATOM 788 C CA . GLY A 1 96 ? -4.847 -12.774 -20.106 1.00 89.12 96 GLY A CA 1
ATOM 789 C C . GLY A 1 96 ? -5.029 -11.340 -19.603 1.00 89.12 96 GLY A C 1
ATOM 790 O O . GLY A 1 96 ? -6.115 -10.783 -19.733 1.00 89.12 96 GLY A O 1
ATOM 791 N N . ALA A 1 97 ? -4.006 -10.735 -18.992 1.00 91.62 97 ALA A N 1
ATOM 792 C CA . ALA A 1 97 ? -4.078 -9.364 -18.497 1.00 91.62 97 ALA A CA 1
ATOM 793 C C . ALA A 1 97 ? -3.339 -8.396 -19.430 1.00 91.62 97 ALA A C 1
ATOM 795 O O . ALA A 1 97 ? -2.204 -8.645 -19.814 1.00 91.62 97 ALA A O 1
ATOM 796 N N . PHE A 1 98 ? -3.961 -7.253 -19.732 1.00 91.06 98 PHE A N 1
ATOM 797 C CA . PHE A 1 98 ? -3.411 -6.250 -20.657 1.00 91.06 98 PHE A CA 1
ATOM 798 C C . PHE A 1 98 ? -2.264 -5.408 -20.083 1.00 91.06 98 PHE A C 1
ATOM 800 O O . PHE A 1 98 ? -1.527 -4.790 -20.841 1.00 91.06 98 PHE A O 1
ATOM 807 N N . ASN A 1 99 ? -2.157 -5.315 -18.755 1.00 93.50 99 ASN A N 1
ATOM 808 C CA . ASN A 1 99 ? -1.078 -4.633 -18.036 1.00 93.50 99 ASN A CA 1
ATOM 809 C C . ASN A 1 99 ? -1.084 -5.035 -16.548 1.00 93.50 99 ASN A C 1
ATOM 811 O O . ASN A 1 99 ? -1.979 -5.760 -16.092 1.00 93.50 99 ASN A O 1
ATOM 815 N N . TYR A 1 100 ? -0.115 -4.534 -15.772 1.00 93.44 100 TYR A N 1
ATOM 816 C CA . TYR A 1 100 ? -0.017 -4.805 -14.332 1.00 93.44 100 TYR A CA 1
ATOM 817 C C . TYR A 1 100 ? -1.286 -4.422 -13.563 1.00 93.44 100 TYR A C 1
ATOM 819 O O . TYR A 1 100 ? -1.802 -5.234 -12.800 1.00 93.44 100 TYR A O 1
ATOM 827 N N . ILE A 1 101 ? -1.862 -3.245 -13.814 1.00 95.81 101 ILE A N 1
ATOM 828 C CA . ILE A 1 101 ? -3.093 -2.804 -13.137 1.00 95.81 101 ILE A CA 1
ATOM 829 C C . ILE A 1 101 ? -4.273 -3.720 -13.477 1.00 95.81 101 ILE A C 1
ATOM 831 O O . ILE A 1 101 ? -5.036 -4.098 -12.591 1.00 95.81 101 ILE A O 1
ATOM 835 N N . GLY A 1 102 ? -4.411 -4.126 -14.740 1.00 95.44 102 GLY A N 1
ATOM 836 C CA . GLY A 1 102 ? -5.428 -5.078 -15.181 1.00 95.44 102 GLY A CA 1
ATOM 837 C C . GLY A 1 102 ? -5.310 -6.407 -14.440 1.00 95.44 102 GLY A C 1
ATOM 838 O O . GLY A 1 102 ? -6.311 -6.944 -13.962 1.00 95.44 102 GLY A O 1
ATOM 839 N N . ARG A 1 103 ? -4.078 -6.896 -14.244 1.00 94.62 103 ARG A N 1
ATOM 840 C CA . ARG A 1 103 ? -3.832 -8.093 -13.436 1.00 94.62 103 ARG A CA 1
ATOM 841 C C . ARG A 1 103 ? -4.236 -7.895 -11.975 1.00 94.62 103 ARG A C 1
ATOM 843 O O . ARG A 1 103 ? -4.867 -8.786 -11.409 1.00 94.62 103 ARG A O 1
ATOM 850 N N . ILE A 1 104 ? -3.891 -6.758 -11.373 1.00 95.38 104 ILE A N 1
ATOM 851 C CA . ILE A 1 104 ? -4.233 -6.441 -9.978 1.00 95.38 104 ILE A CA 1
ATOM 852 C C . ILE A 1 104 ? -5.753 -6.380 -9.798 1.00 95.38 104 ILE A C 1
ATOM 854 O O . ILE A 1 104 ? -6.280 -7.013 -8.887 1.00 95.38 104 ILE A O 1
ATOM 858 N N . LYS A 1 105 ? -6.473 -5.710 -10.706 1.00 96.25 105 LYS A N 1
AT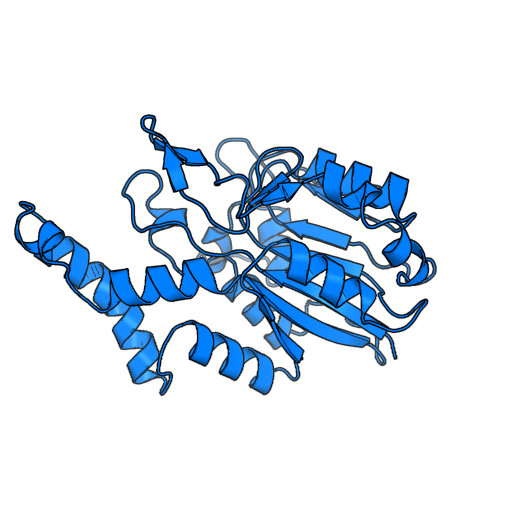OM 859 C CA . LYS A 1 105 ? -7.944 -5.655 -10.712 1.00 96.25 105 LYS A CA 1
ATOM 860 C C . LYS A 1 105 ? -8.572 -7.044 -10.810 1.00 96.25 105 LYS A C 1
ATOM 862 O O . LYS A 1 105 ? -9.503 -7.342 -10.067 1.00 96.25 105 LYS A O 1
ATOM 867 N N . ALA A 1 106 ? -8.050 -7.906 -11.685 1.00 94.81 106 ALA A N 1
ATOM 868 C CA . ALA A 1 106 ? -8.533 -9.280 -11.817 1.00 94.81 106 ALA A CA 1
ATOM 869 C C . ALA A 1 106 ? -8.337 -10.089 -10.522 1.00 94.81 106 ALA A C 1
ATOM 871 O O . ALA A 1 106 ? -9.237 -10.822 -10.119 1.00 94.81 106 ALA A O 1
ATOM 872 N N . ILE A 1 107 ? -7.192 -9.923 -9.847 1.00 93.69 107 ILE A N 1
ATOM 873 C CA . ILE A 1 107 ? -6.926 -10.551 -8.545 1.00 93.69 107 ILE A CA 1
ATOM 874 C C . ILE A 1 107 ? -7.867 -10.000 -7.470 1.00 93.69 107 ILE A C 1
ATOM 876 O O . ILE A 1 107 ? -8.423 -10.782 -6.706 1.00 93.69 107 ILE A O 1
ATOM 880 N N . ALA A 1 108 ? -8.052 -8.681 -7.396 1.00 95.88 108 ALA A N 1
ATOM 881 C CA . ALA A 1 108 ? -8.951 -8.073 -6.420 1.00 95.88 108 ALA A CA 1
ATOM 882 C C . ALA A 1 108 ? -10.373 -8.628 -6.585 1.00 95.88 108 ALA A C 1
ATOM 884 O O . ALA A 1 108 ? -10.952 -9.145 -5.632 1.00 95.88 108 ALA A O 1
ATOM 885 N N . LYS A 1 109 ? -10.877 -8.653 -7.828 1.00 95.75 109 LYS A N 1
ATOM 886 C CA . LYS A 1 109 ? -12.188 -9.220 -8.163 1.00 95.75 109 LYS A CA 1
ATOM 887 C C . LYS A 1 109 ? -12.308 -10.690 -7.753 1.00 95.75 109 LYS A C 1
ATOM 889 O O . LYS A 1 109 ? -13.308 -11.058 -7.152 1.00 95.75 109 LYS A O 1
ATOM 894 N N . SER A 1 110 ? -11.302 -11.523 -8.038 1.00 94.75 110 SER A N 1
ATOM 895 C CA . SER A 1 110 ? -11.349 -12.955 -7.703 1.00 94.75 110 SER A CA 1
ATOM 896 C C . SER A 1 110 ? -11.308 -13.251 -6.201 1.00 94.75 110 SER A C 1
ATOM 898 O O . SER A 1 110 ? -11.526 -14.391 -5.818 1.00 94.75 110 SER A O 1
ATOM 900 N N . ASN A 1 111 ? -10.957 -12.269 -5.367 1.00 93.62 111 ASN A N 1
ATOM 901 C CA . ASN A 1 111 ? -10.909 -12.401 -3.908 1.00 93.62 111 ASN A CA 1
ATOM 902 C C . ASN A 1 111 ? -11.955 -11.507 -3.218 1.00 93.62 111 ASN A C 1
ATOM 904 O O . ASN A 1 111 ? -11.825 -11.241 -2.028 1.00 93.62 111 ASN A O 1
ATOM 908 N N . GLU A 1 112 ? -12.952 -11.010 -3.962 1.00 94.50 112 GLU A N 1
ATOM 909 C CA . GLU A 1 112 ? -14.030 -10.156 -3.436 1.00 94.50 112 GLU A CA 1
ATOM 910 C C . GLU A 1 112 ? -13.528 -8.861 -2.770 1.00 94.50 112 GLU A C 1
ATOM 912 O O . GLU A 1 112 ? -14.125 -8.327 -1.836 1.00 94.50 112 GLU A O 1
ATOM 917 N N . ILE A 1 113 ? -12.414 -8.330 -3.270 1.00 96.94 113 ILE A N 1
ATOM 918 C CA . ILE A 1 113 ? -11.795 -7.101 -2.778 1.00 96.94 113 ILE A CA 1
ATOM 919 C C . ILE A 1 113 ? -12.261 -5.927 -3.634 1.00 96.94 113 ILE A C 1
ATOM 921 O O . ILE A 1 113 ? -12.174 -5.959 -4.867 1.00 96.94 113 ILE A O 1
ATOM 925 N N . ARG A 1 114 ? -12.700 -4.845 -2.983 1.00 97.94 114 ARG A N 1
ATOM 926 C CA . ARG A 1 114 ? -13.047 -3.598 -3.673 1.00 97.94 114 ARG A CA 1
ATOM 927 C C . ARG A 1 114 ? -11.778 -2.889 -4.131 1.00 97.94 114 ARG A C 1
ATOM 929 O O . ARG A 1 114 ? -10.934 -2.525 -3.322 1.00 97.94 114 ARG A O 1
ATOM 936 N N . TYR A 1 115 ? -11.638 -2.683 -5.435 1.00 98.50 115 TYR A N 1
ATOM 937 C CA . TYR A 1 115 ? -10.492 -1.982 -6.009 1.00 98.50 115 TYR A CA 1
ATOM 938 C C . TYR A 1 115 ? -10.791 -0.494 -6.211 1.00 98.50 115 TYR A C 1
ATOM 940 O O . TYR A 1 115 ? -11.788 -0.140 -6.842 1.00 98.50 115 TYR A O 1
ATOM 948 N N . LYS A 1 116 ? -9.862 0.368 -5.793 1.00 98.44 116 LYS A N 1
ATOM 949 C CA . LYS A 1 116 ? -9.830 1.793 -6.125 1.00 98.44 116 LYS A CA 1
ATOM 950 C C . LYS A 1 116 ? -8.440 2.170 -6.633 1.00 98.44 116 LYS A C 1
ATOM 952 O O . LYS A 1 116 ? -7.460 2.065 -5.909 1.00 98.44 116 LYS A O 1
ATOM 957 N N . GLY A 1 117 ? -8.356 2.640 -7.874 1.00 98.31 117 GLY A N 1
ATOM 958 C CA . GLY A 1 117 ? -7.139 3.259 -8.398 1.00 98.31 117 GLY A CA 1
ATOM 959 C C . GLY A 1 117 ? -7.085 4.734 -8.013 1.00 98.31 117 GLY A C 1
ATOM 960 O O . GLY A 1 117 ? -8.099 5.426 -8.139 1.00 98.31 117 GLY A O 1
ATOM 961 N N . ILE A 1 118 ? -5.920 5.197 -7.568 1.00 98.50 118 ILE A N 1
ATOM 962 C CA . ILE A 1 118 ? -5.621 6.609 -7.313 1.00 98.50 118 ILE A CA 1
ATOM 963 C C . ILE A 1 118 ? -4.358 7.031 -8.067 1.00 98.50 118 ILE A C 1
ATOM 965 O O . ILE A 1 118 ? -3.493 6.207 -8.370 1.00 98.50 118 ILE A O 1
ATOM 969 N N . SER A 1 119 ? -4.256 8.318 -8.391 1.00 97.06 119 SER A N 1
ATOM 970 C CA . SER A 1 119 ? -3.110 8.903 -9.106 1.00 97.06 119 SER A CA 1
ATOM 971 C C . SER A 1 119 ? -2.382 9.986 -8.318 1.00 97.06 119 SER A C 1
ATOM 973 O O . SER A 1 119 ? -1.299 10.408 -8.722 1.00 97.06 119 SER A O 1
ATOM 975 N N . LYS A 1 120 ? -2.946 10.425 -7.190 1.00 96.75 120 LYS A N 1
ATOM 976 C CA . LYS A 1 120 ? -2.347 11.419 -6.296 1.00 96.75 120 LYS A CA 1
ATOM 977 C C . LYS A 1 120 ? -2.499 10.990 -4.831 1.00 96.75 120 LYS A C 1
ATOM 979 O O . LYS A 1 120 ? -3.491 10.335 -4.511 1.00 96.75 120 LYS A O 1
ATOM 984 N N . PRO A 1 121 ? -1.564 11.358 -3.936 1.00 95.88 121 PRO A N 1
ATOM 985 C CA . PRO A 1 121 ? -1.664 11.011 -2.519 1.00 95.88 121 PRO A CA 1
ATOM 986 C C . PRO A 1 121 ? -2.940 11.545 -1.840 1.00 95.88 121 PRO A C 1
ATOM 988 O O . PRO A 1 121 ? -3.527 10.865 -1.006 1.00 95.88 121 PRO A O 1
ATOM 991 N N . ASP A 1 122 ? -3.427 12.730 -2.222 1.00 96.81 122 ASP A N 1
ATOM 992 C CA . ASP A 1 122 ? -4.635 13.336 -1.638 1.00 96.81 122 ASP A CA 1
ATOM 993 C C . ASP A 1 122 ? -5.923 12.547 -1.925 1.00 96.81 122 ASP A C 1
ATOM 995 O O . ASP A 1 122 ? -6.873 12.596 -1.147 1.00 96.81 122 ASP A O 1
ATOM 999 N N . GLU A 1 123 ? -5.954 11.780 -3.014 1.00 98.25 123 GLU A N 1
ATOM 1000 C CA . GLU A 1 123 ? -7.085 10.918 -3.358 1.00 98.25 123 GLU A CA 1
ATOM 1001 C C . GLU A 1 123 ? -7.259 9.754 -2.374 1.00 98.25 123 GLU A C 1
ATOM 1003 O O . GLU A 1 123 ? -8.380 9.276 -2.210 1.00 98.25 123 GLU A O 1
ATOM 1008 N N . PHE A 1 124 ? -6.195 9.319 -1.685 1.00 98.44 124 PHE A N 1
ATOM 1009 C CA . PHE A 1 124 ? -6.315 8.338 -0.603 1.00 98.44 124 PHE A CA 1
ATOM 1010 C C . PHE A 1 124 ? -7.123 8.908 0.563 1.00 98.44 124 PHE A C 1
ATOM 1012 O O . PHE A 1 124 ? -8.072 8.282 1.031 1.00 98.44 124 PHE A O 1
ATOM 1019 N N . TRP A 1 125 ? -6.790 10.121 0.994 1.00 98.00 125 TRP A N 1
ATOM 1020 C CA . TRP A 1 125 ? -7.491 10.783 2.088 1.00 98.00 125 TRP A CA 1
ATOM 1021 C C . TRP A 1 125 ? -8.953 11.063 1.741 1.00 98.00 125 TRP A C 1
ATOM 1023 O O . TRP A 1 125 ? -9.843 10.703 2.507 1.00 98.00 125 TRP A O 1
ATOM 1033 N N . LYS A 1 126 ? -9.213 11.579 0.533 1.00 98.19 126 LYS A N 1
ATOM 1034 C CA . LYS A 1 126 ? -10.578 11.743 0.002 1.00 98.19 126 LYS A CA 1
ATOM 1035 C C . LYS A 1 126 ? -11.345 10.422 -0.036 1.00 98.19 126 LYS A C 1
ATOM 1037 O O . LYS A 1 126 ? -12.548 10.400 0.203 1.00 98.19 126 LYS A O 1
ATOM 1042 N N . TYR A 1 127 ? -10.665 9.314 -0.337 1.00 98.56 127 TYR A N 1
ATOM 1043 C CA . TYR A 1 127 ? -11.292 7.998 -0.321 1.00 98.56 127 TYR A CA 1
ATOM 1044 C C . TYR A 1 127 ? -11.728 7.595 1.088 1.00 98.56 127 TYR A C 1
ATOM 1046 O O . TYR A 1 127 ? -12.880 7.211 1.263 1.00 98.56 127 TYR A O 1
ATOM 1054 N N . LEU A 1 128 ? -10.857 7.734 2.092 1.00 98.44 128 LEU A N 1
ATOM 1055 C CA . LEU A 1 128 ? -11.232 7.470 3.485 1.00 98.44 128 LEU A CA 1
ATOM 1056 C C . LEU A 1 128 ? -12.380 8.385 3.945 1.00 98.44 128 LEU A C 1
ATOM 1058 O O . LEU A 1 128 ? -13.314 7.919 4.586 1.00 98.44 128 LEU A O 1
ATOM 1062 N N . GLU A 1 129 ? -12.343 9.667 3.575 1.00 97.94 129 GLU A N 1
ATOM 1063 C CA . GLU A 1 129 ? -13.401 10.635 3.891 1.00 97.94 129 GLU A CA 1
ATOM 1064 C C . GLU A 1 129 ? -14.752 10.281 3.246 1.00 97.94 129 GLU A C 1
ATOM 1066 O O . GLU A 1 129 ? -15.804 10.560 3.821 1.00 97.94 129 GLU A O 1
ATOM 1071 N N . SER A 1 130 ? -14.739 9.631 2.079 1.00 97.56 130 SER A N 1
ATOM 1072 C CA . SER A 1 130 ? -15.958 9.211 1.376 1.00 97.56 130 SER A CA 1
ATOM 1073 C C . SER A 1 130 ? -16.664 7.999 1.991 1.00 97.56 130 SER A C 1
ATOM 1075 O O . SER A 1 130 ? -17.795 7.707 1.610 1.00 97.56 130 SER A O 1
ATOM 1077 N N . LEU A 1 131 ? -16.010 7.279 2.908 1.00 98.00 131 LEU A N 1
ATOM 1078 C CA . LEU A 1 131 ? -16.616 6.146 3.608 1.00 98.00 131 LEU A CA 1
ATOM 1079 C C . LEU A 1 131 ? -17.568 6.637 4.706 1.00 98.00 131 LEU A C 1
ATOM 1081 O O . LEU A 1 131 ? -17.489 7.784 5.150 1.00 98.00 131 LEU A O 1
ATOM 1085 N N . ASP A 1 132 ? -18.467 5.766 5.156 1.00 97.69 132 ASP A N 1
ATOM 1086 C CA . ASP A 1 132 ? -19.419 6.100 6.216 1.00 97.69 132 ASP A CA 1
ATOM 1087 C C . ASP A 1 132 ? -18.705 6.377 7.549 1.00 97.69 132 ASP A C 1
ATOM 1089 O O . ASP A 1 132 ? -17.607 5.865 7.809 1.00 97.69 132 ASP A O 1
ATOM 1093 N N . ASP A 1 133 ? -19.333 7.191 8.396 1.00 97.81 133 ASP A N 1
ATOM 1094 C CA . ASP A 1 133 ? -18.857 7.438 9.759 1.00 97.81 133 ASP A CA 1
ATOM 1095 C C . ASP A 1 133 ? -18.822 6.110 10.554 1.00 97.81 133 ASP A C 1
ATOM 1097 O O . ASP A 1 133 ? -19.613 5.199 10.300 1.00 97.81 133 ASP A O 1
ATOM 1101 N N . ASP A 1 134 ? -17.843 5.965 11.453 1.00 97.19 134 ASP A N 1
ATOM 1102 C CA . ASP A 1 134 ? -17.593 4.761 12.267 1.00 97.19 134 ASP A CA 1
ATOM 1103 C C . ASP A 1 134 ? -17.506 3.429 11.487 1.00 97.19 134 ASP A C 1
ATOM 1105 O O . ASP A 1 134 ? -17.733 2.340 12.030 1.00 97.19 134 ASP A O 1
ATOM 1109 N N . SER A 1 135 ? -17.145 3.484 10.202 1.00 97.75 135 SER A N 1
ATOM 1110 C CA . SER A 1 135 ? -17.099 2.302 9.336 1.00 97.75 135 SER A CA 1
ATOM 1111 C C . SER A 1 135 ? -15.693 1.743 9.128 1.00 97.75 135 SER A C 1
ATOM 1113 O O . SER A 1 135 ? -15.552 0.549 8.868 1.00 97.75 135 SER A O 1
ATOM 1115 N N . ILE A 1 136 ? -14.635 2.549 9.244 1.00 98.38 136 ILE A N 1
ATOM 1116 C CA . ILE A 1 136 ? -13.259 2.112 8.977 1.00 98.38 136 ILE A CA 1
ATOM 1117 C C . ILE A 1 136 ? -12.710 1.378 10.197 1.00 98.38 136 ILE A C 1
ATOM 1119 O O . ILE A 1 136 ? -12.474 1.980 11.240 1.00 98.38 136 ILE A O 1
ATOM 1123 N N . SER A 1 137 ? -12.472 0.076 10.075 1.00 97.75 137 SER A N 1
ATOM 1124 C CA . SER A 1 137 ? -11.974 -0.746 11.181 1.00 97.75 137 SER A CA 1
ATOM 1125 C C . SER A 1 137 ? -10.467 -0.610 11.390 1.00 97.75 137 SER A C 1
ATOM 1127 O O . SER A 1 137 ? -10.009 -0.610 12.530 1.00 97.75 137 SER A O 1
ATOM 1129 N N . ARG A 1 138 ? -9.703 -0.537 10.292 1.00 98.12 138 ARG A N 1
ATOM 1130 C CA . ARG A 1 138 ? -8.247 -0.358 10.254 1.00 98.12 138 ARG A CA 1
ATOM 1131 C C . ARG A 1 138 ? -7.789 0.079 8.865 1.00 98.12 138 ARG A C 1
ATOM 1133 O O . ARG A 1 138 ? -8.471 -0.165 7.865 1.00 98.12 138 ARG A O 1
ATOM 1140 N N . VAL A 1 139 ? -6.591 0.651 8.812 1.00 98.31 139 VAL A N 1
ATOM 1141 C CA . VAL A 1 139 ? -5.874 0.943 7.567 1.00 98.31 139 VAL A CA 1
ATOM 1142 C C . VAL A 1 139 ? -4.555 0.192 7.551 1.00 98.31 139 VAL A C 1
ATOM 1144 O O . VAL A 1 139 ? -3.794 0.263 8.511 1.00 98.31 139 VAL A O 1
ATOM 1147 N N . TRP A 1 140 ? -4.260 -0.506 6.458 1.00 98.25 140 TRP A N 1
ATOM 1148 C CA . TRP A 1 140 ? -2.910 -0.996 6.196 1.00 98.25 140 TRP A CA 1
ATOM 1149 C C . TRP A 1 140 ? -2.246 -0.198 5.084 1.00 98.25 140 TRP A C 1
ATOM 1151 O O . TRP A 1 140 ? -2.908 0.318 4.184 1.00 98.25 140 TRP A O 1
ATOM 1161 N N . TYR A 1 141 ? -0.923 -0.147 5.129 1.00 97.69 141 TYR A N 1
ATOM 1162 C CA . TYR A 1 141 ? -0.091 0.320 4.031 1.00 97.69 141 TYR A CA 1
ATOM 1163 C C . TYR A 1 141 ? 0.881 -0.781 3.619 1.00 97.69 141 TYR A C 1
ATOM 1165 O O . TYR A 1 141 ? 1.447 -1.429 4.491 1.00 97.69 141 TYR A O 1
ATOM 1173 N N . SER A 1 142 ? 1.095 -0.984 2.319 1.00 95.56 142 SER A N 1
ATOM 1174 C CA . SER A 1 142 ? 2.180 -1.820 1.798 1.00 95.56 142 SER A CA 1
ATOM 1175 C C . SER A 1 142 ? 2.943 -1.064 0.720 1.00 95.56 142 SER A C 1
ATOM 1177 O O . SER A 1 142 ? 2.379 -0.723 -0.323 1.00 95.56 142 SER A O 1
ATOM 1179 N N . GLY A 1 143 ? 4.218 -0.782 0.975 1.00 93.00 143 GLY A N 1
ATOM 1180 C CA . GLY A 1 143 ? 5.045 -0.012 0.057 1.00 93.00 143 GLY A CA 1
ATOM 1181 C C . GLY A 1 143 ? 6.369 0.429 0.664 1.00 93.00 143 GLY A C 1
ATOM 1182 O O . GLY A 1 143 ? 6.787 -0.024 1.729 1.00 93.00 143 GLY A O 1
ATOM 1183 N N . HIS A 1 144 ? 7.027 1.358 -0.022 1.00 90.94 144 HIS A N 1
ATOM 1184 C CA . HIS A 1 144 ? 8.225 2.009 0.491 1.00 90.94 144 HIS A CA 1
ATOM 1185 C C . HIS A 1 144 ? 7.872 3.034 1.572 1.00 90.94 144 HIS A C 1
ATOM 1187 O O . HIS A 1 144 ? 6.791 3.619 1.573 1.00 90.94 144 HIS A O 1
ATOM 1193 N N . ALA A 1 145 ? 8.796 3.295 2.482 1.00 91.56 145 ALA A N 1
ATOM 1194 C CA . ALA A 1 145 ? 8.657 4.356 3.465 1.00 91.56 145 ALA A CA 1
ATOM 1195 C C . ALA A 1 145 ? 10.039 4.886 3.835 1.00 91.56 145 ALA A C 1
ATOM 1197 O O . ALA A 1 145 ? 11.052 4.209 3.632 1.00 91.56 145 ALA A O 1
ATOM 1198 N N . SER A 1 146 ? 10.069 6.107 4.355 1.00 82.75 146 SER A N 1
ATOM 1199 C CA . SER A 1 146 ? 11.277 6.707 4.909 1.00 82.75 146 SER A CA 1
ATOM 1200 C C . SER A 1 146 ? 10.902 7.463 6.168 1.00 82.75 146 SER A C 1
ATOM 1202 O O . SER A 1 146 ? 10.285 8.528 6.115 1.00 82.75 146 SER A O 1
ATOM 1204 N N . GLY A 1 147 ? 11.222 6.862 7.312 1.00 80.81 147 GLY A N 1
ATOM 1205 C CA . GLY A 1 147 ? 10.872 7.394 8.620 1.00 80.81 147 GLY A CA 1
ATOM 1206 C C . GLY A 1 147 ? 9.371 7.670 8.744 1.00 80.81 147 GLY A C 1
ATOM 1207 O O . GLY A 1 147 ? 8.527 6.782 8.752 1.00 80.81 147 GLY A O 1
ATOM 1208 N N . SER A 1 148 ? 9.026 8.950 8.822 1.00 82.69 148 SER A N 1
ATOM 1209 C CA . SER A 1 148 ? 7.670 9.431 9.106 1.00 82.69 148 SER A CA 1
ATOM 1210 C C . SER A 1 148 ? 6.790 9.647 7.866 1.00 82.69 148 SER A C 1
ATOM 1212 O O . SER A 1 148 ? 5.825 10.411 7.922 1.00 82.69 148 SER A O 1
ATOM 1214 N N . GLU A 1 149 ? 7.126 9.032 6.731 1.00 92.44 149 GLU A N 1
ATOM 1215 C CA . GLU A 1 149 ? 6.428 9.236 5.460 1.00 92.44 149 GLU A CA 1
ATOM 1216 C C . GLU A 1 149 ? 6.214 7.920 4.696 1.00 92.44 149 GLU A C 1
ATOM 1218 O O . GLU A 1 149 ? 7.105 7.067 4.632 1.00 92.44 149 GLU A O 1
ATOM 1223 N N . LEU A 1 150 ? 5.043 7.775 4.063 1.00 95.25 150 LEU A N 1
ATOM 1224 C CA . LEU A 1 150 ? 4.723 6.635 3.198 1.00 95.25 150 LEU A CA 1
ATOM 1225 C C . LEU A 1 150 ? 4.980 7.015 1.737 1.00 95.25 150 LEU A C 1
ATOM 1227 O O . LEU A 1 150 ? 4.330 7.907 1.190 1.00 95.25 150 LEU A O 1
ATOM 1231 N N . MET A 1 151 ? 5.925 6.333 1.096 1.00 93.75 151 MET A N 1
ATOM 1232 C CA . MET A 1 151 ? 6.369 6.619 -0.268 1.00 93.75 151 MET A CA 1
ATOM 1233 C C . MET A 1 151 ? 5.583 5.783 -1.279 1.00 93.75 151 MET A C 1
ATOM 1235 O O . MET A 1 151 ? 5.840 4.592 -1.456 1.00 93.75 151 MET A O 1
ATOM 1239 N N . LEU A 1 152 ? 4.645 6.411 -1.988 1.00 93.81 152 LEU A N 1
ATOM 1240 C CA . LEU A 1 152 ? 3.778 5.717 -2.942 1.00 93.81 152 LEU A CA 1
ATOM 1241 C C . LEU A 1 152 ? 4.500 5.363 -4.246 1.00 93.81 152 LEU A C 1
ATOM 1243 O O . LEU A 1 152 ? 4.073 4.455 -4.954 1.00 93.81 152 LEU A O 1
ATOM 1247 N N . SER A 1 153 ? 5.595 6.052 -4.560 1.00 89.75 153 SER A N 1
ATOM 1248 C CA . SER A 1 153 ? 6.505 5.716 -5.653 1.00 89.75 153 SER A CA 1
ATOM 1249 C C . SER A 1 153 ? 7.946 5.888 -5.196 1.00 89.75 153 SER A C 1
ATOM 1251 O O . SER A 1 153 ? 8.268 6.849 -4.501 1.00 89.75 153 SER A O 1
ATOM 1253 N N . LEU A 1 154 ? 8.823 4.998 -5.655 1.00 85.19 154 LEU A N 1
ATOM 1254 C CA . LEU A 1 154 ? 10.251 5.057 -5.372 1.00 85.19 154 LEU A CA 1
ATOM 1255 C C . LEU A 1 154 ? 11.039 5.563 -6.584 1.00 85.19 154 LEU A C 1
ATOM 1257 O O . LEU A 1 154 ? 10.834 5.141 -7.725 1.00 85.19 154 LEU A O 1
ATOM 1261 N N . ILE A 1 155 ? 11.994 6.438 -6.302 1.00 81.62 155 ILE A N 1
ATOM 1262 C CA . ILE A 1 155 ? 13.112 6.800 -7.166 1.00 81.62 155 ILE A CA 1
ATOM 1263 C C . ILE A 1 155 ? 14.433 6.538 -6.432 1.00 81.62 155 ILE A C 1
ATOM 1265 O O . ILE A 1 155 ? 14.460 6.355 -5.221 1.00 81.62 155 ILE A O 1
ATOM 1269 N N . HIS A 1 156 ? 15.540 6.577 -7.171 1.00 76.94 156 HIS A N 1
ATOM 1270 C CA . HIS A 1 156 ? 16.882 6.588 -6.591 1.00 76.94 156 HIS A CA 1
ATOM 1271 C C . HIS A 1 156 ? 17.534 7.941 -6.831 1.00 76.94 156 HIS A C 1
ATOM 1273 O O . HIS A 1 156 ? 17.496 8.438 -7.967 1.00 76.94 156 HIS A O 1
ATOM 1279 N N . ASN A 1 157 ? 18.124 8.517 -5.782 1.00 76.62 157 ASN A N 1
ATOM 1280 C CA . ASN A 1 157 ? 18.969 9.703 -5.905 1.00 76.62 157 ASN A CA 1
ATOM 1281 C C . ASN A 1 157 ? 20.314 9.354 -6.585 1.00 76.62 157 ASN A C 1
ATOM 1283 O O . ASN A 1 157 ? 20.562 8.206 -6.963 1.00 76.62 157 ASN A O 1
ATOM 1287 N N . SER A 1 158 ? 21.186 10.349 -6.773 1.00 75.81 158 SER A N 1
ATOM 1288 C CA . SER A 1 158 ? 22.507 10.155 -7.394 1.00 75.81 158 SER A CA 1
ATOM 1289 C C . SER A 1 158 ? 23.426 9.215 -6.605 1.00 75.81 158 SER A C 1
ATOM 1291 O O . SER A 1 158 ? 24.310 8.610 -7.202 1.00 75.81 158 SER A O 1
ATOM 1293 N N . ALA A 1 159 ? 23.192 9.045 -5.302 1.00 79.31 159 ALA A N 1
ATOM 1294 C CA . ALA A 1 159 ? 23.916 8.128 -4.424 1.00 79.31 159 ALA A CA 1
ATOM 1295 C C . ALA A 1 159 ? 23.283 6.722 -4.360 1.00 79.31 159 ALA A C 1
ATOM 1297 O O . ALA A 1 159 ? 23.612 5.946 -3.467 1.00 79.31 159 ALA A O 1
ATOM 1298 N N . CYS A 1 160 ? 22.360 6.386 -5.272 1.00 72.00 160 CYS A N 1
ATOM 1299 C CA . CYS A 1 160 ? 21.623 5.116 -5.260 1.00 72.00 160 CYS A CA 1
ATOM 1300 C C . CYS A 1 160 ? 20.808 4.873 -3.974 1.00 72.00 160 CYS A C 1
ATOM 1302 O O . CYS A 1 160 ? 20.473 3.735 -3.657 1.00 72.00 160 CYS A O 1
ATOM 1304 N N . GLN A 1 161 ? 20.434 5.926 -3.246 1.00 76.69 161 GLN A N 1
ATOM 1305 C CA . GLN A 1 161 ? 19.561 5.807 -2.082 1.00 76.69 161 GLN A CA 1
ATOM 1306 C C . GLN A 1 161 ? 18.098 5.951 -2.498 1.00 76.69 161 GLN A C 1
ATOM 1308 O O . GLN A 1 161 ? 17.753 6.789 -3.341 1.00 76.69 161 GLN A O 1
ATOM 1313 N N . ALA A 1 162 ? 17.249 5.140 -1.870 1.00 77.19 162 ALA A N 1
ATOM 1314 C CA . ALA A 1 162 ? 15.801 5.215 -1.967 1.00 77.19 162 ALA A CA 1
ATOM 1315 C C . ALA A 1 162 ? 15.296 6.624 -1.620 1.00 77.19 162 ALA A C 1
ATOM 1317 O O . ALA A 1 162 ? 15.594 7.162 -0.555 1.00 77.19 162 ALA A O 1
ATOM 1318 N N . ALA A 1 163 ? 14.510 7.211 -2.515 1.00 82.69 163 ALA A N 1
ATOM 1319 C CA . ALA A 1 163 ? 13.858 8.497 -2.324 1.00 82.69 163 ALA A CA 1
ATOM 1320 C C . ALA A 1 163 ? 12.466 8.489 -2.969 1.00 82.69 163 ALA A C 1
ATOM 1322 O O . ALA A 1 163 ? 12.137 7.621 -3.777 1.00 82.69 163 ALA A O 1
ATOM 1323 N N . ALA A 1 164 ? 11.653 9.489 -2.649 1.00 85.06 164 ALA A N 1
ATOM 1324 C CA . ALA A 1 164 ? 10.376 9.736 -3.304 1.00 85.06 164 ALA A CA 1
ATOM 1325 C C . ALA A 1 164 ? 10.237 11.227 -3.600 1.00 85.06 164 ALA A C 1
ATOM 1327 O O . ALA A 1 164 ? 10.763 12.073 -2.872 1.00 85.06 164 ALA A O 1
ATOM 1328 N N . PHE A 1 165 ? 9.523 11.569 -4.671 1.00 85.81 165 PHE A N 1
ATOM 1329 C CA . PHE A 1 165 ? 9.125 12.956 -4.867 1.00 85.81 165 PHE A CA 1
ATOM 1330 C C . PHE A 1 165 ? 8.057 13.319 -3.840 1.00 85.81 165 PHE A C 1
ATOM 1332 O O . PHE A 1 165 ? 7.157 12.532 -3.582 1.00 85.81 165 PHE A O 1
ATOM 1339 N N . THR A 1 166 ? 8.080 14.555 -3.336 1.00 86.62 166 THR A N 1
ATOM 1340 C CA . THR A 1 166 ? 7.066 15.039 -2.377 1.00 86.62 166 THR A CA 1
ATOM 1341 C C . THR A 1 166 ? 5.626 14.845 -2.874 1.00 86.62 166 THR A C 1
ATOM 1343 O O . THR A 1 166 ? 4.735 14.584 -2.075 1.00 86.62 166 THR A O 1
ATOM 1346 N N . LYS A 1 167 ? 5.394 14.937 -4.189 1.00 91.00 167 LYS A N 1
ATOM 1347 C CA . LYS A 1 167 ? 4.077 14.723 -4.812 1.00 91.00 167 LYS A CA 1
ATOM 1348 C C . LYS A 1 167 ? 3.591 13.265 -4.809 1.00 91.00 167 LYS A C 1
ATOM 1350 O O . LYS A 1 167 ? 2.427 13.038 -5.114 1.00 91.00 167 LYS A O 1
ATOM 1355 N N . ASP A 1 168 ? 4.461 12.312 -4.482 1.00 93.06 168 ASP A N 1
ATOM 1356 C CA . ASP A 1 168 ? 4.202 10.869 -4.508 1.00 93.06 168 ASP A CA 1
ATOM 1357 C C . ASP A 1 168 ? 4.320 10.265 -3.091 1.00 93.06 168 ASP A C 1
ATOM 1359 O O . ASP A 1 168 ? 4.584 9.074 -2.930 1.00 93.06 168 ASP A O 1
ATOM 1363 N N . THR A 1 169 ? 4.129 11.090 -2.057 1.00 94.25 169 THR A N 1
ATOM 1364 C CA . THR A 1 169 ? 4.317 10.729 -0.648 1.00 94.25 169 THR A CA 1
ATOM 1365 C C . THR A 1 169 ? 3.099 11.127 0.186 1.00 94.25 169 THR A C 1
ATOM 1367 O O . THR A 1 169 ? 2.531 12.198 -0.019 1.00 94.25 169 THR A O 1
ATOM 1370 N N . ILE A 1 170 ? 2.721 10.282 1.149 1.00 95.75 170 ILE A N 1
ATOM 1371 C CA . ILE A 1 170 ? 1.798 10.624 2.239 1.00 95.75 170 ILE A CA 1
ATOM 1372 C C . ILE A 1 170 ? 2.629 11.019 3.458 1.00 95.75 170 ILE A C 1
ATOM 1374 O O . ILE A 1 170 ? 3.429 10.217 3.950 1.00 95.75 170 ILE A O 1
ATOM 1378 N N . LYS A 1 171 ? 2.440 12.240 3.954 1.00 93.62 171 LYS A N 1
ATOM 1379 C CA . LYS A 1 171 ? 3.232 12.791 5.057 1.00 93.62 171 LYS A CA 1
ATOM 1380 C C . LYS A 1 171 ? 2.489 12.724 6.381 1.00 93.62 171 LYS A C 1
ATOM 1382 O O . LYS A 1 171 ? 1.267 12.845 6.430 1.00 93.62 171 LYS A O 1
ATOM 1387 N N . ASN A 1 172 ? 3.236 12.689 7.481 1.00 91.56 172 ASN A N 1
ATOM 1388 C CA . ASN A 1 172 ? 2.665 12.865 8.819 1.00 91.56 172 ASN A CA 1
ATOM 1389 C C . ASN A 1 172 ? 1.892 14.183 8.985 1.00 91.56 172 ASN A C 1
ATOM 1391 O O . ASN A 1 172 ? 0.909 14.234 9.721 1.00 91.56 172 ASN A O 1
ATOM 1395 N N . THR A 1 173 ? 2.297 15.251 8.292 1.00 91.56 173 THR A N 1
ATOM 1396 C CA . THR A 1 173 ? 1.566 16.528 8.313 1.00 91.56 173 THR A CA 1
ATOM 1397 C C . THR A 1 173 ? 0.197 16.435 7.640 1.00 91.56 173 THR A C 1
ATOM 1399 O O . THR A 1 173 ? -0.697 17.207 7.983 1.00 91.56 173 THR A O 1
ATOM 1402 N N . ASP A 1 174 ? -0.001 15.479 6.727 1.00 92.44 174 ASP A N 1
ATOM 1403 C CA . ASP A 1 174 ? -1.297 15.268 6.083 1.00 92.44 174 ASP A CA 1
ATOM 1404 C C . ASP A 1 174 ? -2.321 14.676 7.058 1.00 92.44 174 ASP A C 1
ATOM 1406 O O . ASP A 1 174 ? -3.491 15.035 6.980 1.00 92.44 174 ASP A O 1
ATOM 1410 N N . ILE A 1 175 ? -1.893 13.849 8.023 1.00 93.00 175 ILE A N 1
ATOM 1411 C CA . ILE A 1 175 ? -2.782 13.258 9.041 1.00 93.00 175 ILE A CA 1
ATOM 1412 C C . ILE A 1 175 ? -3.601 14.355 9.734 1.00 93.00 175 ILE A C 1
ATOM 1414 O O . ILE A 1 175 ? -4.822 14.265 9.809 1.00 93.00 175 ILE A O 1
ATOM 1418 N N . VAL A 1 176 ? -2.930 15.426 10.172 1.00 91.31 176 VAL A N 1
ATOM 1419 C CA . VAL A 1 176 ? -3.578 16.548 10.870 1.00 91.31 176 VAL A CA 1
ATOM 1420 C C . VAL A 1 176 ? -4.474 17.354 9.929 1.00 91.31 176 VAL A C 1
ATOM 1422 O O . VAL A 1 176 ? -5.568 17.767 10.310 1.00 91.31 176 VAL A O 1
ATOM 1425 N N . LYS A 1 177 ? -4.029 17.556 8.684 1.00 93.75 177 LYS A N 1
ATOM 1426 C CA . LYS A 1 177 ? -4.783 18.284 7.654 1.00 93.75 177 LYS A CA 1
ATOM 1427 C C . LYS A 1 177 ? -6.130 17.625 7.348 1.00 93.75 177 LYS A C 1
ATOM 1429 O O . LYS A 1 177 ? -7.093 18.327 7.059 1.00 93.75 177 LYS A O 1
ATOM 1434 N N . TRP A 1 178 ? -6.203 16.300 7.435 1.00 93.06 178 TRP A N 1
ATOM 1435 C CA . TRP A 1 178 ? -7.407 15.517 7.164 1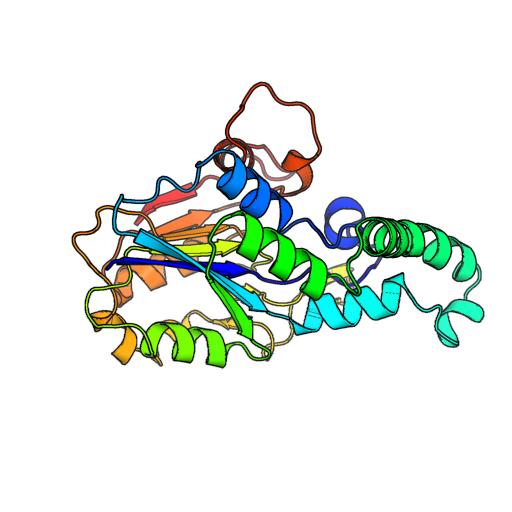.00 93.06 178 TRP A CA 1
ATOM 1436 C C . TRP A 1 178 ? -8.150 15.099 8.445 1.00 93.06 178 TRP A C 1
ATOM 1438 O O . TRP A 1 178 ? -8.653 13.981 8.564 1.00 93.06 178 TRP A O 1
ATOM 1448 N N . GLY A 1 179 ? -8.252 16.027 9.404 1.00 89.50 179 GLY A N 1
ATOM 1449 C CA . GLY A 1 179 ? -8.944 15.847 10.688 1.00 89.50 179 GLY A CA 1
ATOM 1450 C C . GLY A 1 179 ? -10.374 15.322 10.600 1.00 89.50 179 GLY A C 1
ATOM 1451 O O . GLY A 1 179 ? -10.792 14.528 11.443 1.00 89.50 179 GLY A O 1
ATOM 1452 N N . SER A 1 180 ? -11.104 15.689 9.545 1.00 92.44 180 SER A N 1
ATOM 1453 C CA . SER A 1 180 ? -12.470 15.217 9.283 1.00 92.44 180 SER A CA 1
ATOM 1454 C C . SER A 1 180 ? -12.578 13.695 9.175 1.00 92.44 180 SER A C 1
ATOM 1456 O O . SER A 1 180 ? -13.651 13.149 9.419 1.00 92.44 180 SER A O 1
ATOM 1458 N N . ILE A 1 181 ? -11.488 12.988 8.858 1.00 96.38 181 ILE A N 1
ATOM 1459 C CA . ILE A 1 181 ? -11.479 11.527 8.717 1.00 96.38 181 ILE A CA 1
ATOM 1460 C C . ILE A 1 181 ? -11.542 10.832 10.084 1.00 96.38 181 ILE A C 1
ATOM 1462 O O . ILE A 1 181 ? -11.927 9.670 10.162 1.00 96.38 181 ILE A O 1
ATOM 1466 N N . GLN A 1 182 ? -11.247 11.518 11.192 1.00 96.69 182 GLN A N 1
ATOM 1467 C CA . GLN A 1 182 ? -11.245 10.888 12.514 1.00 96.69 182 GLN A CA 1
ATOM 1468 C C . GLN A 1 182 ? -12.581 10.218 12.867 1.00 96.69 182 GLN A C 1
ATOM 1470 O O . GLN A 1 182 ? -12.577 9.119 13.418 1.00 96.69 182 GLN A O 1
ATOM 1475 N N . LYS A 1 183 ? -13.715 10.829 12.504 1.00 97.12 183 LYS A N 1
ATOM 1476 C CA . LYS A 1 183 ? -15.057 10.256 12.725 1.00 97.12 183 LYS A CA 1
ATOM 1477 C C . LYS A 1 183 ? -15.379 9.052 11.830 1.00 97.12 183 LYS A C 1
ATOM 1479 O O . LYS A 1 183 ? -16.400 8.405 12.009 1.00 97.12 183 LYS A O 1
ATOM 1484 N N . LYS A 1 184 ? -14.541 8.765 10.832 1.00 98.19 184 LYS A N 1
ATOM 1485 C CA . LYS A 1 184 ? -14.700 7.611 9.936 1.00 98.19 184 LYS A CA 1
ATOM 1486 C C . LYS A 1 184 ? -14.208 6.321 10.576 1.00 98.19 184 LYS A C 1
ATOM 1488 O O . LYS A 1 184 ? -14.614 5.243 10.153 1.00 98.19 184 LYS A O 1
ATOM 1493 N N . PHE A 1 185 ? -13.331 6.416 11.573 1.00 97.94 185 PHE A N 1
ATOM 1494 C CA . PHE A 1 185 ? -12.726 5.262 12.223 1.00 97.94 185 PHE A CA 1
ATOM 1495 C C . PHE A 1 185 ? -13.598 4.684 13.332 1.00 97.94 185 PHE A C 1
ATOM 1497 O O . PHE A 1 185 ? -13.926 5.363 14.300 1.00 97.94 185 PHE A O 1
ATOM 1504 N N . ASN A 1 186 ? -13.847 3.379 13.254 1.00 96.31 186 ASN A N 1
ATOM 1505 C CA . ASN A 1 186 ? -14.438 2.616 14.338 1.00 96.31 186 ASN A CA 1
ATOM 1506 C C . ASN A 1 186 ? -13.396 2.347 15.433 1.00 96.31 186 ASN A C 1
ATOM 1508 O O . ASN A 1 186 ? -12.624 1.388 15.359 1.00 96.31 186 ASN A O 1
ATOM 1512 N N . LYS A 1 187 ? -13.414 3.163 16.487 1.00 94.06 187 LYS A N 1
ATOM 1513 C CA . LYS A 1 187 ? -12.471 3.067 17.618 1.00 94.06 187 LYS A CA 1
ATOM 1514 C C . LYS A 1 187 ? -12.638 1.801 18.464 1.00 94.06 187 LYS A C 1
ATOM 1516 O O . LYS A 1 187 ? -11.738 1.443 19.213 1.00 94.06 187 LYS A O 1
ATOM 1521 N N . THR A 1 188 ? -13.766 1.105 18.332 1.00 92.44 188 THR A N 1
ATOM 1522 C CA . THR A 1 188 ? -14.062 -0.135 19.072 1.00 92.44 188 THR A CA 1
ATOM 1523 C C . THR A 1 188 ? -13.706 -1.400 18.293 1.00 92.44 188 THR A C 1
ATOM 1525 O O . THR A 1 188 ? -13.949 -2.504 18.774 1.00 92.44 188 THR A O 1
ATOM 1528 N N . SER A 1 189 ? -13.121 -1.276 17.093 1.00 92.44 189 SER A N 1
ATOM 1529 C CA . SER A 1 189 ? -12.818 -2.433 16.241 1.00 92.44 189 SER A CA 1
ATOM 1530 C C . SER A 1 189 ? -11.859 -3.433 16.899 1.00 92.44 189 SER A C 1
ATOM 1532 O O . SER A 1 189 ? -11.892 -4.614 16.553 1.00 92.44 189 SER A O 1
ATOM 1534 N N . GLY A 1 190 ? -10.989 -2.957 17.802 1.00 91.44 190 GLY A N 1
ATOM 1535 C CA . GLY A 1 190 ? -9.881 -3.717 18.390 1.00 91.44 190 GLY A CA 1
ATOM 1536 C C . GLY A 1 190 ? -8.791 -4.098 17.381 1.00 91.44 190 GLY A C 1
ATOM 1537 O O . GLY A 1 190 ? -7.835 -4.784 17.731 1.00 91.44 190 GLY A O 1
ATOM 1538 N N . LYS A 1 191 ? -8.925 -3.681 16.116 1.00 95.06 191 LYS A N 1
ATOM 1539 C CA . LYS A 1 191 ? -8.037 -4.063 15.021 1.00 95.06 191 LYS A CA 1
ATOM 1540 C C . LYS A 1 191 ? -6.920 -3.034 14.850 1.00 95.06 191 LYS A C 1
ATOM 1542 O O . LYS A 1 191 ? -7.132 -1.835 15.003 1.00 95.06 191 LYS A O 1
ATOM 1547 N N . VAL A 1 192 ? -5.731 -3.511 14.485 1.00 96.69 192 VAL A N 1
ATOM 1548 C CA . VAL A 1 192 ? -4.526 -2.679 14.365 1.00 96.69 192 VAL A CA 1
ATOM 1549 C C . VAL A 1 192 ? -4.328 -2.207 12.924 1.00 96.69 192 VAL A C 1
ATOM 1551 O O . VAL A 1 192 ? -4.337 -3.005 11.978 1.00 96.69 192 VAL A O 1
ATOM 1554 N N . SER A 1 193 ? -4.123 -0.902 12.756 1.00 98.00 193 SER A N 1
ATOM 1555 C CA . SER A 1 193 ? -3.647 -0.313 11.503 1.00 98.00 193 SER A CA 1
ATOM 1556 C C . SER A 1 193 ? -2.145 -0.570 11.356 1.00 98.00 193 SER A C 1
ATOM 1558 O O . SER A 1 193 ? -1.379 -0.183 12.227 1.00 98.00 193 SER A O 1
ATOM 1560 N N . LYS A 1 194 ? -1.697 -1.237 10.287 1.00 97.19 194 LYS A N 1
ATOM 1561 C CA . LYS A 1 194 ? -0.294 -1.655 10.115 1.00 97.19 194 LYS A CA 1
ATOM 1562 C C . LYS A 1 194 ? 0.344 -0.998 8.89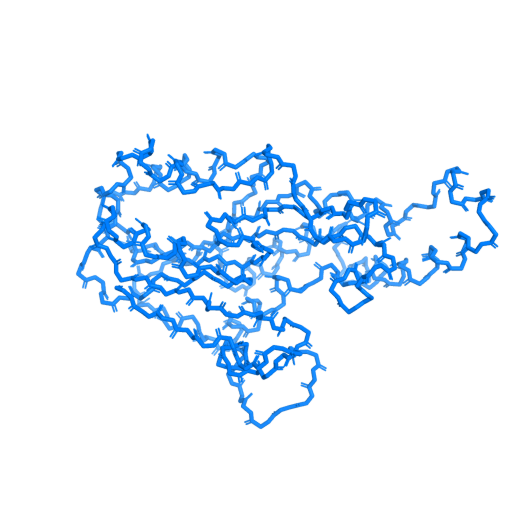8 1.00 97.19 194 LYS A C 1
ATOM 1564 O O . LYS A 1 194 ? -0.169 -1.108 7.784 1.00 97.19 194 LYS A O 1
ATOM 1569 N N . PHE A 1 195 ? 1.493 -0.358 9.089 1.00 97.00 195 PHE A N 1
ATOM 1570 C CA . PHE A 1 195 ? 2.206 0.340 8.019 1.00 97.00 195 PHE A CA 1
ATOM 1571 C C . PHE A 1 195 ? 3.437 -0.450 7.573 1.00 97.00 195 PHE A C 1
ATOM 1573 O O . PHE A 1 195 ? 4.540 -0.231 8.069 1.00 97.00 195 PHE A O 1
ATOM 1580 N N . TYR A 1 196 ? 3.254 -1.374 6.625 1.00 94.62 196 TYR A N 1
ATOM 1581 C CA . TYR A 1 196 ? 4.325 -2.187 6.047 1.00 94.62 196 TYR A CA 1
ATOM 1582 C C . TYR A 1 196 ? 5.181 -1.346 5.091 1.00 94.62 196 TYR A C 1
ATOM 1584 O O . TYR A 1 196 ? 4.952 -1.307 3.882 1.00 94.62 196 TYR A O 1
ATOM 1592 N N . GLY A 1 197 ? 6.174 -0.679 5.666 1.00 92.00 197 GLY A N 1
ATOM 1593 C CA . GLY A 1 197 ? 7.293 -0.023 5.001 1.00 92.00 197 GLY A CA 1
ATOM 1594 C C . GLY A 1 197 ? 8.457 0.123 5.985 1.00 92.00 197 GLY A C 1
ATOM 1595 O O . GLY A 1 197 ? 8.272 -0.034 7.192 1.00 92.00 197 GLY A O 1
ATOM 1596 N N . CYS A 1 198 ? 9.662 0.392 5.488 1.00 91.62 198 CYS A N 1
ATOM 1597 C CA . CYS A 1 198 ? 10.828 0.564 6.356 1.00 91.62 198 CYS A CA 1
ATOM 1598 C C . CYS A 1 198 ? 10.674 1.808 7.249 1.00 91.62 198 CYS A C 1
ATOM 1600 O O . CYS A 1 198 ? 10.299 2.873 6.757 1.00 91.62 198 CYS A O 1
ATOM 1602 N N . TYR A 1 199 ? 11.032 1.683 8.530 1.00 93.31 199 TYR A N 1
ATOM 1603 C CA . TYR A 1 199 ? 11.098 2.793 9.494 1.00 93.31 199 TYR A CA 1
ATOM 1604 C C . TYR A 1 199 ? 9.768 3.533 9.762 1.00 93.31 199 TYR A C 1
ATOM 1606 O O . TYR A 1 199 ? 9.785 4.707 10.122 1.00 93.31 199 TYR A O 1
ATOM 1614 N N . THR A 1 200 ? 8.613 2.881 9.604 1.00 95.94 200 THR A N 1
ATOM 1615 C CA . THR A 1 200 ? 7.276 3.500 9.725 1.00 95.94 200 THR A CA 1
ATOM 1616 C C . THR A 1 200 ? 6.798 3.764 11.156 1.00 95.94 200 THR A C 1
ATOM 1618 O O . THR A 1 200 ? 5.682 4.258 11.334 1.00 95.94 200 THR A O 1
ATOM 1621 N N . GLU A 1 201 ? 7.601 3.469 12.183 1.00 95.94 201 GLU A N 1
ATOM 1622 C CA . GLU A 1 201 ? 7.248 3.685 13.595 1.00 95.94 201 GLU A CA 1
ATOM 1623 C C . GLU A 1 201 ? 6.686 5.099 13.853 1.00 95.94 201 GLU A C 1
ATOM 1625 O O . GLU A 1 201 ? 5.595 5.254 14.406 1.00 95.94 201 GLU A O 1
ATOM 1630 N N . GLY A 1 202 ? 7.387 6.140 13.390 1.00 95.56 202 GLY A N 1
ATOM 1631 C CA . GLY A 1 202 ? 6.967 7.530 13.595 1.00 95.56 202 GLY A CA 1
ATOM 1632 C C . GLY A 1 202 ? 5.650 7.887 12.895 1.00 95.56 202 GLY A C 1
ATOM 1633 O O . GLY A 1 202 ? 4.895 8.730 13.386 1.00 95.56 202 GLY A O 1
ATOM 1634 N N . PHE A 1 203 ? 5.339 7.232 11.772 1.00 96.81 203 PHE A N 1
ATOM 1635 C CA . PHE A 1 203 ? 4.050 7.392 11.096 1.00 96.81 203 PHE A CA 1
ATOM 1636 C C . PHE A 1 203 ? 2.924 6.727 11.892 1.00 96.81 203 PHE A C 1
ATOM 1638 O O . PHE A 1 203 ? 1.889 7.347 12.145 1.00 96.81 203 PHE A O 1
ATOM 1645 N N . ALA A 1 204 ? 3.148 5.493 12.352 1.00 97.12 204 ALA A N 1
ATOM 1646 C CA . ALA A 1 204 ? 2.184 4.743 13.152 1.00 97.12 204 ALA A CA 1
ATOM 1647 C C . ALA A 1 204 ? 1.833 5.468 14.458 1.00 97.12 204 ALA A C 1
ATOM 1649 O O . ALA A 1 204 ? 0.655 5.616 14.783 1.00 97.12 204 ALA A O 1
ATOM 1650 N N . LYS A 1 205 ? 2.842 6.004 15.155 1.00 97.00 205 LYS A N 1
ATOM 1651 C CA . LYS A 1 205 ? 2.639 6.807 16.364 1.00 97.00 205 LYS A CA 1
ATOM 1652 C C . LYS A 1 205 ? 1.733 8.007 16.096 1.00 97.00 205 LYS A C 1
ATOM 1654 O O . LYS A 1 205 ? 0.752 8.213 16.805 1.00 97.00 205 LYS A O 1
ATOM 1659 N N . LYS A 1 206 ? 2.016 8.779 15.039 1.00 96.50 206 LYS A N 1
ATOM 1660 C CA . LYS A 1 206 ? 1.218 9.968 14.705 1.00 96.50 206 LYS A CA 1
ATOM 1661 C C . LYS A 1 206 ? -0.217 9.612 14.318 1.00 96.50 206 LYS A C 1
ATOM 1663 O O . LYS A 1 206 ? -1.149 10.335 14.672 1.00 96.50 206 LYS A O 1
ATOM 1668 N N . TRP A 1 207 ? -0.387 8.498 13.610 1.00 97.19 207 TRP A N 1
ATOM 1669 C CA . TRP A 1 207 ? -1.690 7.959 13.241 1.00 97.19 207 TRP A CA 1
ATOM 1670 C C . TRP A 1 207 ? -2.532 7.610 14.472 1.00 97.19 207 TRP A C 1
ATOM 1672 O O . TRP A 1 207 ? -3.675 8.060 14.572 1.00 97.19 207 TRP A O 1
ATOM 1682 N N . ASN A 1 208 ? -1.958 6.873 15.428 1.00 97.19 208 ASN A N 1
ATOM 1683 C CA . ASN A 1 208 ? -2.606 6.552 16.701 1.00 97.19 208 ASN A CA 1
ATOM 1684 C C . ASN A 1 208 ? -2.956 7.819 17.491 1.00 97.19 208 ASN A C 1
ATOM 1686 O O . ASN A 1 208 ? -4.115 8.016 17.859 1.00 97.19 208 ASN A O 1
ATOM 1690 N N . GLU A 1 209 ? -1.985 8.716 17.692 1.00 96.25 209 GLU A N 1
ATOM 1691 C CA . GLU A 1 209 ? -2.169 9.934 18.484 1.00 96.25 209 GLU A CA 1
ATOM 1692 C C . GLU A 1 209 ? -3.326 10.791 17.970 1.00 96.25 209 GLU A C 1
ATOM 1694 O O . GLU A 1 209 ? -4.060 11.378 18.770 1.00 96.25 209 GLU A O 1
ATOM 1699 N N . PHE A 1 210 ? -3.481 10.876 16.649 1.00 96.38 210 PHE A N 1
ATOM 1700 C CA . PHE A 1 210 ? -4.461 11.748 16.024 1.00 96.38 210 PHE A CA 1
ATOM 1701 C C . PHE A 1 210 ? -5.820 11.065 15.836 1.00 96.38 210 PHE A C 1
ATOM 1703 O O . PHE A 1 210 ? -6.838 11.581 16.298 1.00 96.38 210 PHE A O 1
ATOM 1710 N N . PHE A 1 211 ? -5.858 9.878 15.224 1.00 96.31 211 PHE A N 1
ATOM 1711 C CA . PHE A 1 211 ? -7.121 9.189 14.951 1.00 96.31 211 PHE A CA 1
ATOM 1712 C C . PHE A 1 211 ? -7.676 8.421 16.156 1.00 96.31 211 PHE A C 1
ATOM 1714 O O . PHE A 1 211 ? -8.873 8.133 16.186 1.00 96.31 211 PHE A O 1
ATOM 1721 N N . LYS A 1 212 ? -6.858 8.179 17.190 1.00 95.88 212 LYS A N 1
ATOM 1722 C CA . LYS A 1 212 ? -7.210 7.410 18.397 1.00 95.88 212 LYS A CA 1
ATOM 1723 C C . LYS A 1 212 ? -7.627 5.972 18.070 1.00 95.88 212 LYS A C 1
ATOM 1725 O O . LYS A 1 212 ? -8.635 5.485 18.574 1.00 95.88 212 LYS A O 1
ATOM 1730 N N . VAL A 1 213 ? -6.859 5.324 17.194 1.00 96.88 213 VAL A N 1
ATOM 1731 C CA . VAL A 1 213 ? -7.000 3.907 16.828 1.00 96.88 213 VAL A CA 1
ATOM 1732 C C . VAL A 1 213 ? -5.654 3.204 16.923 1.00 96.88 213 VAL A C 1
ATOM 1734 O O . VAL A 1 213 ? -4.621 3.826 16.669 1.00 96.88 213 VAL A O 1
ATOM 1737 N N . ASN A 1 214 ? -5.674 1.907 17.229 1.00 97.81 214 ASN A N 1
ATOM 1738 C CA . ASN A 1 214 ? -4.457 1.112 17.354 1.00 97.81 214 ASN A CA 1
ATOM 1739 C C . ASN A 1 214 ? -3.654 1.142 16.050 1.00 97.81 214 ASN A C 1
ATOM 1741 O O . ASN A 1 214 ? -4.210 0.942 14.958 1.00 97.81 214 ASN A O 1
ATOM 1745 N N . ALA A 1 215 ? -2.349 1.364 16.160 1.00 97.81 215 ALA A N 1
ATOM 1746 C CA . ALA A 1 215 ? -1.460 1.445 15.012 1.00 97.81 215 ALA A CA 1
ATOM 1747 C C . ALA A 1 215 ? -0.115 0.774 15.282 1.00 97.81 215 ALA A C 1
ATOM 1749 O O . ALA A 1 215 ? 0.400 0.841 16.389 1.00 97.81 215 ALA A O 1
ATOM 1750 N N . ALA A 1 216 ? 0.487 0.180 14.255 1.00 97.81 216 ALA A N 1
ATOM 1751 C CA . ALA A 1 216 ? 1.810 -0.414 14.348 1.00 97.81 216 ALA A CA 1
ATOM 1752 C C . ALA A 1 216 ? 2.697 -0.036 13.162 1.00 97.81 216 ALA A C 1
ATOM 1754 O O . ALA A 1 216 ? 2.247 0.009 12.009 1.00 97.81 216 ALA A O 1
ATOM 1755 N N . GLY A 1 217 ? 3.971 0.208 13.459 1.00 96.94 217 GLY A N 1
ATOM 1756 C CA . GLY A 1 217 ? 5.009 0.526 12.480 1.00 96.94 217 GLY A CA 1
ATOM 1757 C C . GLY A 1 217 ? 6.322 -0.178 12.806 1.00 96.94 217 GLY A C 1
ATOM 1758 O O . GLY A 1 217 ? 6.560 -0.562 13.952 1.00 96.94 217 GLY A O 1
ATOM 1759 N N . ALA A 1 218 ? 7.165 -0.363 11.794 1.00 95.38 218 ALA A N 1
ATOM 1760 C CA . ALA A 1 218 ? 8.470 -0.998 11.948 1.00 95.38 218 ALA A CA 1
ATOM 1761 C C . ALA A 1 218 ? 9.532 0.030 12.357 1.00 95.38 218 ALA A C 1
ATOM 1763 O O . ALA A 1 218 ? 9.594 1.121 11.783 1.00 95.38 218 ALA A O 1
ATOM 1764 N N . LYS A 1 219 ? 10.395 -0.329 13.314 1.00 94.19 219 LYS A N 1
ATOM 1765 C CA . LYS A 1 219 ? 11.589 0.460 13.658 1.00 94.19 219 LYS A CA 1
ATOM 1766 C C . LYS A 1 219 ? 12.692 0.319 12.623 1.00 94.19 219 LYS A C 1
ATOM 1768 O O . LYS A 1 219 ? 13.401 1.282 12.375 1.00 94.19 219 LYS A O 1
ATOM 1773 N N . ASN A 1 220 ? 12.822 -0.864 12.028 1.00 92.38 220 ASN A N 1
ATOM 1774 C CA . ASN A 1 220 ? 13.902 -1.208 11.108 1.00 92.38 220 ASN A CA 1
ATOM 1775 C C . ASN A 1 220 ? 13.367 -1.451 9.685 1.00 92.38 220 ASN A C 1
ATOM 1777 O O . ASN A 1 220 ? 12.216 -1.139 9.350 1.00 92.38 220 ASN A O 1
ATOM 1781 N N . LYS A 1 221 ? 14.223 -2.002 8.818 1.00 90.62 221 LYS A N 1
ATOM 1782 C CA . LYS A 1 221 ? 13.857 -2.410 7.459 1.00 90.62 221 LYS A CA 1
ATOM 1783 C C . LYS A 1 221 ? 12.884 -3.589 7.454 1.00 90.62 221 LYS A C 1
ATOM 1785 O O . LYS A 1 221 ? 12.887 -4.430 8.347 1.00 90.62 221 LYS A O 1
ATOM 1790 N N . ILE A 1 222 ? 12.092 -3.659 6.386 1.00 89.00 222 ILE A N 1
ATOM 1791 C CA . ILE A 1 222 ? 11.222 -4.791 6.060 1.00 89.00 222 ILE A CA 1
ATOM 1792 C C . ILE A 1 222 ? 11.701 -5.407 4.744 1.00 89.00 222 ILE A C 1
ATOM 1794 O O . ILE A 1 222 ? 11.813 -4.712 3.733 1.00 89.00 222 ILE A O 1
ATOM 1798 N N . ASP A 1 223 ? 11.930 -6.719 4.735 1.00 85.75 223 ASP A N 1
ATOM 1799 C CA . ASP A 1 223 ? 12.240 -7.468 3.516 1.00 85.75 223 ASP A CA 1
ATOM 1800 C C . ASP A 1 223 ? 10.956 -8.059 2.915 1.00 85.75 223 ASP A C 1
ATOM 1802 O O . ASP A 1 223 ? 10.430 -9.072 3.370 1.00 85.75 223 ASP A O 1
ATOM 1806 N N . PHE A 1 224 ? 10.448 -7.432 1.854 1.00 84.44 224 PHE A N 1
ATOM 1807 C CA . PHE A 1 224 ? 9.304 -7.947 1.095 1.00 84.44 224 PHE A CA 1
ATOM 1808 C C . PHE A 1 224 ? 9.667 -9.131 0.194 1.00 84.44 224 PHE A C 1
ATOM 1810 O O . PHE A 1 224 ? 8.795 -9.922 -0.167 1.00 84.44 224 PHE A O 1
ATOM 1817 N N . GLY A 1 225 ? 10.944 -9.289 -0.161 1.00 80.38 225 GLY A N 1
ATOM 1818 C CA . GLY A 1 225 ? 11.443 -10.384 -0.989 1.00 80.38 225 GLY A CA 1
ATOM 1819 C C . GLY A 1 225 ? 11.303 -11.751 -0.321 1.00 80.38 225 GLY A C 1
ATOM 1820 O O . GLY A 1 225 ? 11.312 -12.777 -1.008 1.00 80.38 225 GLY A O 1
ATOM 1821 N N . VAL A 1 226 ? 11.085 -11.782 0.998 1.00 84.00 226 VAL A N 1
ATOM 1822 C CA . VAL A 1 226 ? 10.841 -13.015 1.755 1.00 84.00 226 VAL A CA 1
ATOM 1823 C C . VAL A 1 226 ? 9.684 -13.814 1.186 1.00 84.00 226 VAL A C 1
ATOM 1825 O O . VAL A 1 226 ? 9.748 -15.033 1.231 1.00 84.00 226 VAL A O 1
ATOM 1828 N N . VAL A 1 227 ? 8.675 -13.190 0.571 1.00 82.56 227 VAL A N 1
ATOM 1829 C CA . VAL A 1 227 ? 7.530 -13.916 -0.009 1.00 82.56 227 VAL A CA 1
ATOM 1830 C C . VAL A 1 227 ? 7.923 -14.925 -1.090 1.00 82.56 227 VAL A C 1
ATOM 1832 O O . VAL A 1 227 ? 7.184 -15.878 -1.322 1.00 82.56 227 VAL A O 1
ATOM 1835 N N . ASN A 1 228 ? 9.091 -14.748 -1.712 1.00 78.62 228 ASN A N 1
ATOM 1836 C CA . ASN A 1 228 ? 9.609 -15.626 -2.760 1.00 78.62 228 ASN A CA 1
ATOM 1837 C C . ASN A 1 228 ? 10.565 -16.712 -2.233 1.00 78.62 228 ASN A C 1
ATOM 1839 O O . ASN A 1 228 ? 10.998 -17.565 -3.002 1.00 78.62 228 ASN A O 1
ATOM 1843 N N . ARG A 1 229 ? 10.918 -16.692 -0.941 1.00 83.19 229 ARG A N 1
ATOM 1844 C CA . ARG A 1 229 ? 11.827 -17.671 -0.318 1.00 83.19 229 ARG A CA 1
ATOM 1845 C C . ARG A 1 229 ? 11.032 -18.824 0.304 1.00 83.19 229 ARG A C 1
ATOM 1847 O O . ARG A 1 229 ? 9.882 -18.635 0.713 1.00 83.19 229 ARG A O 1
ATOM 1854 N N . ALA A 1 230 ? 11.633 -20.004 0.438 1.00 82.19 230 ALA A N 1
ATOM 1855 C CA . ALA A 1 230 ? 11.060 -21.069 1.264 1.00 82.19 230 ALA A CA 1
ATOM 1856 C C . ALA A 1 230 ? 11.038 -20.640 2.746 1.00 82.19 230 ALA A C 1
ATOM 1858 O O . ALA A 1 230 ? 11.930 -19.924 3.197 1.00 82.19 230 ALA A O 1
ATOM 1859 N N . SER A 1 231 ? 10.004 -21.022 3.497 1.00 82.38 231 SER A N 1
ATOM 1860 C CA . SER A 1 231 ? 9.910 -20.757 4.938 1.00 82.38 231 SER A CA 1
ATOM 1861 C C . SER A 1 231 ? 8.920 -21.706 5.599 1.00 82.38 231 SER A C 1
ATOM 1863 O O . SER A 1 231 ? 7.914 -22.071 4.991 1.00 82.38 231 SER A O 1
ATOM 1865 N N . ASN A 1 232 ? 9.188 -22.034 6.863 1.00 83.38 232 ASN A N 1
ATOM 1866 C CA . ASN A 1 232 ? 8.294 -22.818 7.714 1.00 83.38 232 ASN A CA 1
ATOM 1867 C C . ASN A 1 232 ? 7.140 -21.980 8.293 1.00 83.38 232 ASN A C 1
ATOM 1869 O O . ASN A 1 232 ? 6.168 -22.535 8.797 1.00 83.38 232 ASN A O 1
ATOM 1873 N N . ILE A 1 233 ? 7.212 -20.648 8.206 1.00 83.12 233 ILE A N 1
ATOM 1874 C CA . ILE A 1 233 ? 6.116 -19.767 8.613 1.00 83.12 233 ILE A CA 1
ATOM 1875 C C . ILE A 1 233 ? 5.111 -19.709 7.458 1.00 83.12 233 ILE A C 1
ATOM 1877 O O . ILE A 1 233 ? 5.378 -19.145 6.399 1.00 83.12 233 ILE A O 1
ATOM 1881 N N . VAL A 1 234 ? 3.932 -20.301 7.639 1.00 81.69 234 VAL A N 1
ATOM 1882 C CA . VAL A 1 234 ? 2.918 -20.398 6.571 1.00 81.69 234 VAL A CA 1
ATOM 1883 C C . VAL A 1 234 ? 2.229 -19.052 6.303 1.00 81.69 234 VAL A C 1
ATOM 1885 O O . VAL A 1 234 ? 1.822 -18.775 5.162 1.00 81.69 234 VAL A O 1
ATOM 1888 N N . ASN A 1 235 ? 2.104 -18.220 7.342 1.00 88.88 235 ASN A N 1
ATOM 1889 C CA . ASN A 1 235 ? 1.488 -16.900 7.284 1.00 88.88 235 ASN A CA 1
ATOM 1890 C C . ASN A 1 235 ? 2.457 -15.881 6.663 1.00 88.88 235 ASN A C 1
ATOM 1892 O O . ASN A 1 235 ? 3.469 -15.512 7.251 1.00 88.88 235 ASN A O 1
ATOM 1896 N N . VAL A 1 236 ? 2.136 -15.405 5.456 1.00 89.81 236 VAL A N 1
ATOM 1897 C CA . VAL A 1 236 ? 2.994 -14.467 4.715 1.00 89.81 236 VAL A CA 1
ATOM 1898 C C . VAL A 1 236 ? 3.160 -13.119 5.420 1.00 89.81 236 VAL A C 1
ATOM 1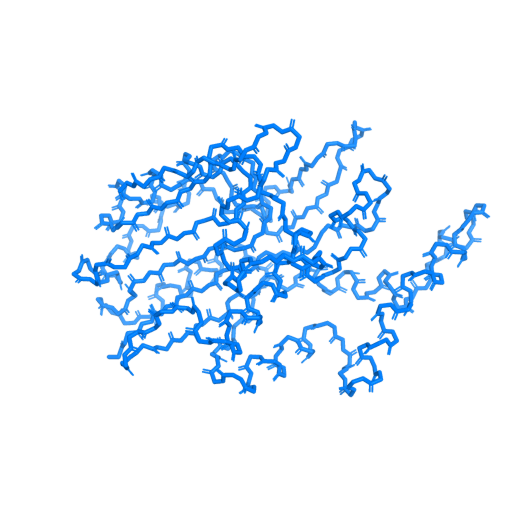900 O O . VAL A 1 236 ? 4.217 -12.509 5.301 1.00 89.81 236 VAL A O 1
ATOM 1903 N N . MET A 1 237 ? 2.153 -12.674 6.174 1.00 91.50 237 MET A N 1
ATOM 1904 C CA . MET A 1 237 ? 2.231 -11.416 6.914 1.00 91.50 237 MET A CA 1
ATOM 1905 C C . MET A 1 237 ? 3.185 -11.565 8.097 1.00 91.50 237 MET A C 1
ATOM 1907 O O . MET A 1 237 ? 4.083 -10.752 8.264 1.00 91.50 237 MET A O 1
ATOM 1911 N N . GLU A 1 238 ? 3.082 -12.672 8.835 1.00 91.69 238 GLU A N 1
ATOM 1912 C CA . GLU A 1 238 ? 4.000 -12.988 9.933 1.00 91.69 238 GLU A CA 1
ATOM 1913 C C . GLU A 1 238 ? 5.453 -13.113 9.452 1.00 91.69 238 GLU A C 1
ATOM 1915 O O . GLU A 1 238 ? 6.373 -12.628 10.106 1.00 91.69 238 GLU A O 1
ATOM 1920 N N . ARG A 1 239 ? 5.671 -13.713 8.275 1.00 90.88 239 ARG A N 1
ATOM 1921 C CA . ARG A 1 239 ? 7.003 -13.768 7.657 1.00 90.88 239 ARG A CA 1
ATOM 1922 C C . ARG A 1 239 ? 7.597 -12.382 7.457 1.00 90.88 239 ARG A C 1
ATOM 1924 O O . ARG A 1 239 ? 8.756 -12.174 7.788 1.00 90.88 239 ARG A O 1
ATOM 1931 N N . ILE A 1 240 ? 6.815 -11.463 6.899 1.00 90.50 240 ILE A N 1
ATOM 1932 C CA . ILE A 1 240 ? 7.241 -10.081 6.659 1.00 90.50 240 ILE A CA 1
ATOM 1933 C C . ILE A 1 240 ? 7.515 -9.368 7.984 1.00 90.50 240 ILE A C 1
ATOM 1935 O O . ILE A 1 240 ? 8.440 -8.569 8.070 1.00 90.50 240 ILE A O 1
ATOM 1939 N N . GLU A 1 241 ? 6.740 -9.672 9.023 1.00 92.44 241 GLU A N 1
ATOM 1940 C CA . GLU A 1 241 ? 6.872 -9.037 10.333 1.00 92.44 241 GLU A CA 1
ATOM 1941 C C . GLU A 1 241 ? 8.092 -9.518 11.131 1.00 92.44 241 GLU A C 1
ATOM 1943 O O . GLU A 1 241 ? 8.594 -8.768 11.967 1.00 92.44 241 GLU A O 1
ATOM 1948 N N . LYS A 1 242 ? 8.583 -10.735 10.863 1.00 90.94 242 LYS A N 1
ATOM 1949 C CA . LYS A 1 242 ? 9.655 -11.383 11.640 1.00 90.94 242 LYS A CA 1
ATOM 1950 C C . LYS A 1 242 ? 10.981 -11.554 10.905 1.00 90.94 242 LYS A C 1
ATOM 1952 O O . LYS A 1 242 ? 11.976 -11.853 11.553 1.00 90.94 242 LYS A O 1
ATOM 1957 N N . ALA A 1 243 ? 11.006 -11.447 9.581 1.00 88.19 243 ALA A N 1
ATOM 1958 C CA . ALA A 1 243 ? 12.205 -11.772 8.820 1.00 88.19 243 ALA A CA 1
ATOM 1959 C C . ALA A 1 243 ? 13.338 -10.767 9.044 1.00 88.19 243 ALA A C 1
ATOM 1961 O O . ALA A 1 243 ? 13.155 -9.567 8.849 1.00 88.19 243 ALA A O 1
ATOM 1962 N N . ASP A 1 244 ? 14.520 -11.284 9.374 1.00 87.44 244 ASP A N 1
ATOM 1963 C CA . ASP A 1 244 ? 15.721 -10.471 9.510 1.00 87.44 244 ASP A CA 1
ATOM 1964 C C . ASP A 1 244 ? 16.113 -9.801 8.192 1.00 87.44 244 ASP A C 1
ATOM 1966 O O . ASP A 1 244 ? 16.045 -10.382 7.104 1.00 87.44 244 ASP A O 1
ATOM 1970 N N . THR A 1 245 ? 16.567 -8.560 8.320 1.00 85.00 245 THR A N 1
ATOM 1971 C CA . THR A 1 245 ? 17.195 -7.782 7.254 1.00 85.00 245 THR A CA 1
ATOM 1972 C C . THR A 1 245 ? 18.680 -7.582 7.560 1.00 85.00 245 THR A C 1
ATOM 1974 O O . THR A 1 245 ? 19.186 -8.052 8.579 1.00 85.00 245 THR A O 1
ATOM 1977 N N . SER A 1 246 ? 19.393 -6.821 6.724 1.00 80.75 246 SER A N 1
ATOM 1978 C CA . SER A 1 246 ? 20.770 -6.398 7.024 1.00 80.75 246 SER A CA 1
ATOM 1979 C C . SER A 1 246 ? 20.901 -5.584 8.321 1.00 80.75 246 SER A C 1
ATOM 1981 O O . SER A 1 246 ? 22.009 -5.391 8.804 1.00 80.75 246 SER A O 1
ATOM 1983 N N . GLU A 1 247 ? 19.790 -5.077 8.863 1.00 83.81 247 GLU A N 1
ATOM 1984 C CA . GLU A 1 247 ? 19.721 -4.284 10.098 1.00 83.81 247 GLU A CA 1
ATOM 1985 C C . GLU A 1 247 ? 18.954 -5.025 11.214 1.00 83.81 247 GLU A C 1
ATOM 1987 O O . GLU A 1 247 ? 18.510 -4.416 12.185 1.00 83.81 247 GLU A O 1
ATOM 1992 N N . GLY A 1 248 ? 18.788 -6.346 11.075 1.00 88.06 248 GLY A N 1
ATOM 1993 C CA . GLY A 1 248 ? 18.005 -7.191 11.979 1.00 88.06 248 GLY A CA 1
ATOM 1994 C C . GLY A 1 248 ? 16.512 -7.224 11.643 1.00 88.06 248 GLY A C 1
ATOM 1995 O O . GLY A 1 248 ? 16.080 -6.722 10.597 1.00 88.06 248 GLY A O 1
ATOM 1996 N N . ALA A 1 249 ? 15.725 -7.859 12.513 1.00 89.75 249 ALA A N 1
ATOM 1997 C CA . ALA A 1 249 ? 14.274 -7.953 12.377 1.00 89.75 249 ALA A CA 1
ATOM 1998 C C . ALA A 1 249 ? 13.596 -6.563 12.369 1.00 89.75 249 ALA A C 1
ATOM 2000 O O . ALA A 1 249 ? 14.122 -5.618 12.972 1.00 89.75 249 ALA A O 1
ATOM 2001 N N . PRO A 1 250 ? 12.395 -6.422 11.768 1.00 90.25 250 PRO A N 1
ATOM 2002 C CA . PRO A 1 250 ? 11.707 -5.136 11.633 1.00 90.25 250 PRO A CA 1
ATOM 2003 C C . PRO A 1 250 ? 11.406 -4.418 12.956 1.00 90.25 250 PRO A C 1
ATOM 2005 O O . PRO A 1 250 ? 11.261 -3.197 12.954 1.00 90.25 250 PRO A O 1
ATOM 2008 N N . ASN A 1 251 ? 11.323 -5.168 14.066 1.00 92.94 251 ASN A N 1
ATOM 2009 C CA . ASN A 1 251 ? 11.070 -4.674 15.424 1.00 92.94 251 ASN A CA 1
ATOM 2010 C C . ASN A 1 251 ? 9.849 -3.733 15.484 1.00 92.94 251 ASN A C 1
ATOM 2012 O O . ASN A 1 251 ? 9.979 -2.511 15.566 1.00 92.94 251 ASN A O 1
ATOM 2016 N N . TRP A 1 252 ? 8.657 -4.320 15.367 1.00 95.19 252 TRP A N 1
ATOM 2017 C CA . TRP A 1 252 ? 7.393 -3.586 15.331 1.00 95.19 252 TRP A CA 1
ATOM 2018 C C . TRP A 1 252 ? 7.043 -2.973 16.688 1.00 95.19 252 TRP A C 1
ATOM 2020 O O . TRP A 1 252 ? 7.103 -3.650 17.712 1.00 95.19 252 TRP A O 1
ATOM 2030 N N . THR A 1 253 ? 6.612 -1.712 16.672 1.00 95.75 253 THR A N 1
ATOM 2031 C CA . THR A 1 253 ? 6.022 -1.032 17.832 1.00 95.75 253 THR A CA 1
ATOM 2032 C C . THR A 1 253 ? 4.530 -0.846 17.595 1.00 95.75 253 THR A C 1
ATOM 2034 O O . THR A 1 253 ? 4.146 -0.307 16.554 1.00 95.75 253 THR A O 1
ATOM 2037 N N . GLU A 1 254 ? 3.705 -1.263 18.556 1.00 96.81 254 GLU A N 1
ATOM 2038 C CA . GLU A 1 254 ? 2.266 -0.977 18.589 1.00 96.81 254 GLU A CA 1
ATOM 2039 C C . GLU A 1 254 ? 1.975 0.222 19.507 1.00 96.81 254 GLU A C 1
ATOM 2041 O O . GLU A 1 254 ? 2.629 0.391 20.540 1.00 96.81 254 GLU A O 1
ATOM 2046 N N . TYR A 1 255 ? 1.003 1.045 19.114 1.00 95.75 255 TYR A N 1
ATOM 2047 C CA . TYR A 1 255 ? 0.532 2.255 19.791 1.00 95.75 255 TYR A CA 1
ATOM 2048 C C . TYR A 1 255 ? -0.986 2.247 19.929 1.00 95.75 255 TYR A C 1
ATOM 2050 O O . TYR A 1 255 ? -1.661 1.829 18.953 1.00 95.75 255 TYR A O 1
#

Sequence (255 aa):
MKNFVILIGGPGLFKGCDKAHDQSWTNYIVPLQLAAKKNLYDKQTDEIVHWVLYEPPYKKRWIDDHVITKKERQEVDGYHLHSIRKVAADKILAKGAFNYIGRIKAIAKSNEIRYKGISKPDEFWKYLESLDDDSISRVWYSGHASGSELMLSLIHNSACQAAAFTKDTIKNTDIVKWGSIQKKFNKTSGKVSKFYGCYTEGFAKKWNEFFKVNAAGAKNKIDFGVVNRASNIVNVMERIEKADTSEGAPNWTEY

Secondary structure (DSSP, 8-state):
-EEEEEEE--PPPS-TTSHHHHS-TTTTTHHHHHHHHTTTT---TTEEEEEEEEHHHHHHHHHHHH---TTGGGSTTHHHHHHHHHHHHHHHHTTT-SSHHHHHHHHHHHTTPEEEEESSHHHHHHHHHTSPTT-EEEEEEESEEETTEEESS-EE-TTS-EE--GGGEEEHHHHHHTGGGGGGB-TTS-PPEEEESTTTHHHHHHHHHHH-S-EEEESS---GGGGGS--S---HHHHHHH--BTTBS--EEE-

Foldseek 3Di:
DAEEEEEFAFAADQDPLPCLRRLDRCLQPVLVLLCLVVVVVVADPPYAYAYEAQCPRQVVLQCQQCDQDPVLVVDPCSVVSNVSSVVVNVVQVVVVAPGPVSVSVVSCVVSRHHYHYDNWPVVVLVVLLPADFLRYAAYEYGAADDAFKGARYWDADPVSDTDHDPRRIDGLVVLVVSLSSLRSHNQPSLDEHEYHYANNANNQVSNCVRSVHKYKYFNGGWDSSQSVDDDPPSNSVVCRQQPQDPVGGRHMDMD

pLDDT: mean 89.64, std 8.65, range [55.09, 98.62]